Protein AF-D5GY05-F1 (afdb_monomer_lite)

Secondary structure (DSSP, 8-state):
----PPPP-----EEEEEE--SSTT--EEEEEE--EEE-TTT--EEEPP-TTS-TT-SS-HHHHHHHHHHHHS---HHHHHHHHHHHHHHHHHHHHHHHHHHHHTTS-TTSHHHHHHHTTHHHHHS-GGGS--S--EEETTTTEEE-HHHHHHHHHTT-HHHHHHHHHHHHHHHHHHHHHHHHHHHHHHHHHHHHHHH-

Structure (mmCIF, N/CA/C/O backbone):
data_AF-D5GY05-F1
#
_entry.id   AF-D5GY05-F1
#
loop_
_atom_site.group_PDB
_atom_site.id
_atom_site.type_symbol
_atom_site.label_atom_id
_atom_site.label_alt_id
_atom_site.label_comp_id
_atom_site.label_asym_id
_atom_site.label_entity_id
_atom_site.label_seq_id
_atom_site.pdbx_PDB_ins_code
_atom_site.Cartn_x
_atom_site.Cartn_y
_atom_site.Cartn_z
_atom_site.occupancy
_atom_site.B_iso_or_equiv
_atom_site.auth_seq_id
_atom_site.auth_comp_id
_atom_site.auth_asym_id
_atom_site.auth_atom_id
_atom_site.pdbx_PDB_model_num
ATOM 1 N N . MET A 1 1 ? 65.287 19.363 -36.161 1.00 23.47 1 MET A N 1
ATOM 2 C CA . MET A 1 1 ? 65.740 20.527 -35.357 1.00 23.47 1 MET A CA 1
ATOM 3 C C . MET A 1 1 ? 64.593 20.931 -34.435 1.00 23.47 1 MET A C 1
ATOM 5 O O . MET A 1 1 ? 63.513 21.148 -34.946 1.00 23.47 1 MET A O 1
ATOM 9 N N . ALA A 1 2 ? 64.652 20.986 -33.109 1.00 24.64 2 ALA A N 1
ATOM 10 C CA . ALA A 1 2 ? 65.660 20.654 -32.114 1.00 24.64 2 ALA A CA 1
ATOM 11 C C . ALA A 1 2 ? 64.901 20.061 -30.907 1.00 24.64 2 ALA A C 1
ATOM 13 O O . ALA A 1 2 ? 63.878 20.607 -30.487 1.00 24.64 2 ALA A O 1
ATOM 14 N N . ILE A 1 3 ? 65.370 18.934 -30.366 1.00 29.95 3 ILE A N 1
ATOM 15 C CA . ILE A 1 3 ? 64.804 18.339 -29.150 1.00 29.95 3 ILE A CA 1
ATOM 16 C C . ILE A 1 3 ? 65.272 19.214 -27.983 1.00 29.95 3 ILE A C 1
ATOM 18 O O . ILE A 1 3 ? 66.436 19.182 -27.596 1.00 29.95 3 ILE A O 1
ATOM 22 N N . CYS A 1 4 ? 64.388 20.070 -27.468 1.00 27.47 4 CYS A N 1
ATOM 23 C CA . CYS A 1 4 ? 64.728 20.995 -26.390 1.00 27.47 4 CYS A CA 1
ATOM 24 C C . CYS A 1 4 ? 64.775 20.239 -25.051 1.00 27.47 4 CYS A C 1
ATOM 26 O O . CYS A 1 4 ? 63.740 19.940 -24.452 1.00 27.47 4 CYS A O 1
ATOM 28 N N . SER A 1 5 ? 65.987 19.923 -24.593 1.00 35.22 5 SER A N 1
ATOM 29 C CA . SER A 1 5 ? 66.283 19.385 -23.264 1.00 35.22 5 SER A CA 1
ATOM 30 C C . SER A 1 5 ? 65.946 20.421 -22.185 1.00 35.22 5 SER A C 1
ATOM 32 O O . SER A 1 5 ? 66.517 21.512 -22.138 1.00 35.22 5 SER A O 1
ATOM 34 N N . LYS A 1 6 ? 64.975 20.097 -21.331 1.00 37.41 6 LYS A N 1
ATOM 35 C CA . LYS A 1 6 ? 64.384 20.996 -20.331 1.00 37.41 6 LYS A CA 1
ATOM 36 C C . LYS A 1 6 ? 65.140 20.916 -18.996 1.00 37.41 6 LYS A C 1
ATOM 38 O O . LYS A 1 6 ? 65.219 19.832 -18.429 1.00 37.41 6 LYS A O 1
ATOM 43 N N . SER A 1 7 ? 65.610 22.041 -18.443 1.00 37.19 7 SER A N 1
ATOM 44 C CA . SER A 1 7 ? 66.120 22.116 -17.060 1.00 37.19 7 SER A CA 1
ATOM 45 C C . SER A 1 7 ? 65.097 22.783 -16.121 1.00 37.19 7 SER A C 1
ATOM 47 O O . SER A 1 7 ? 64.441 23.769 -16.461 1.00 37.19 7 SER A O 1
ATOM 49 N N . SER A 1 8 ? 64.885 22.189 -14.942 1.00 38.28 8 SER A N 1
ATOM 50 C CA . SER A 1 8 ? 63.809 22.540 -14.000 1.00 38.28 8 SER A CA 1
ATOM 51 C C . SER A 1 8 ? 64.253 23.612 -12.997 1.00 38.28 8 SER A C 1
ATOM 53 O O . SER A 1 8 ? 65.098 23.340 -12.148 1.00 38.28 8 SER A O 1
ATOM 55 N N . LYS A 1 9 ? 63.611 24.789 -12.998 1.00 39.25 9 LYS A N 1
ATOM 56 C CA . LYS A 1 9 ? 63.620 25.719 -11.850 1.00 39.25 9 LYS A CA 1
ATOM 57 C C . LYS A 1 9 ? 62.197 25.855 -11.294 1.00 39.25 9 LYS A C 1
ATOM 59 O O . LYS A 1 9 ? 61.277 26.260 -12.001 1.00 39.25 9 LYS A O 1
ATOM 64 N N . SER A 1 10 ? 62.014 25.438 -10.039 1.00 35.72 10 SER A N 1
ATOM 65 C CA . SER A 1 10 ? 60.709 25.219 -9.397 1.00 35.72 10 SER A CA 1
ATOM 66 C C . SER A 1 10 ? 60.173 26.472 -8.695 1.00 35.72 10 SER A C 1
ATOM 68 O O . SER A 1 10 ? 60.849 27.034 -7.846 1.00 35.72 10 SER A O 1
ATOM 70 N N . ALA A 1 11 ? 58.921 26.843 -8.976 1.00 39.56 11 ALA A N 1
ATOM 71 C CA . ALA A 1 11 ? 58.096 27.690 -8.110 1.00 39.56 11 ALA A CA 1
ATOM 72 C C . ALA A 1 11 ? 56.887 26.858 -7.657 1.00 39.56 11 ALA A C 1
ATOM 74 O O . ALA A 1 11 ? 56.245 26.207 -8.483 1.00 39.56 11 ALA A O 1
ATOM 75 N N . VAL A 1 12 ? 56.623 26.813 -6.349 1.00 36.84 12 VAL A N 1
ATOM 76 C CA . VAL A 1 12 ? 55.763 25.801 -5.714 1.00 36.84 12 VAL A CA 1
ATOM 77 C C . VAL A 1 12 ? 54.328 26.301 -5.582 1.00 36.84 12 VAL A C 1
ATOM 79 O O . VAL A 1 12 ? 54.066 27.277 -4.893 1.00 36.84 12 VAL A O 1
ATOM 82 N N . TYR A 1 13 ? 53.380 25.606 -6.206 1.00 41.56 13 TYR A N 1
ATOM 83 C CA . TYR A 1 13 ? 51.952 25.767 -5.936 1.00 41.56 13 TYR A CA 1
ATOM 84 C C . TYR A 1 13 ? 51.277 24.391 -6.025 1.00 41.56 13 TYR A C 1
ATOM 86 O O . TYR A 1 13 ? 51.513 23.620 -6.961 1.00 41.56 13 TYR A O 1
ATOM 94 N N . LYS A 1 14 ? 50.519 24.052 -4.973 1.00 40.53 14 LYS A N 1
ATOM 95 C CA . LYS A 1 14 ? 49.922 22.731 -4.706 1.00 40.53 14 LYS A CA 1
ATOM 96 C C . LYS A 1 14 ? 48.591 22.604 -5.451 1.00 40.53 14 LYS A C 1
ATOM 98 O O . LYS A 1 14 ? 47.704 23.421 -5.233 1.00 40.53 14 LYS A O 1
ATOM 103 N N . ILE A 1 15 ? 48.424 21.570 -6.277 1.00 43.75 15 ILE A N 1
ATOM 104 C CA . ILE A 1 15 ? 47.091 21.110 -6.700 1.00 43.75 15 ILE A CA 1
ATOM 105 C C . ILE A 1 15 ? 46.800 19.795 -5.986 1.00 43.75 15 ILE A C 1
ATOM 107 O O . ILE A 1 15 ? 47.651 18.904 -5.959 1.00 43.75 15 ILE A O 1
ATOM 111 N N . PHE A 1 16 ? 45.596 19.669 -5.440 1.00 44.66 16 PHE A N 1
ATOM 112 C CA . PHE A 1 16 ? 45.075 18.420 -4.904 1.00 44.66 16 PHE A CA 1
ATOM 113 C C . PHE A 1 16 ? 44.277 17.702 -5.995 1.00 44.66 16 PHE A C 1
ATOM 115 O O . PHE A 1 16 ? 43.195 18.152 -6.361 1.00 44.66 16 PHE A O 1
ATOM 122 N N . CYS A 1 17 ? 44.800 16.594 -6.522 1.00 44.50 17 CYS A N 1
ATOM 123 C CA . CYS A 1 17 ? 44.055 15.716 -7.422 1.00 44.50 17 CYS A CA 1
ATOM 124 C C . CYS A 1 17 ? 43.726 14.412 -6.690 1.00 44.50 17 CYS A C 1
ATOM 126 O O . CYS A 1 17 ? 44.616 13.742 -6.166 1.00 44.50 17 CYS A O 1
ATOM 128 N N . ARG A 1 18 ? 42.435 14.072 -6.637 1.00 44.88 18 ARG A N 1
ATOM 129 C CA . ARG A 1 18 ? 41.922 12.855 -6.003 1.00 44.88 18 ARG A CA 1
ATOM 130 C C . ARG A 1 18 ? 41.818 11.770 -7.080 1.00 44.88 18 ARG A C 1
ATOM 132 O O . ARG A 1 18 ? 41.064 11.941 -8.035 1.00 44.88 18 ARG A O 1
ATOM 139 N N . LEU A 1 19 ? 42.599 10.697 -6.970 1.00 48.12 19 LEU A N 1
ATOM 140 C CA . LEU A 1 19 ? 42.522 9.550 -7.879 1.00 48.12 19 LEU A CA 1
ATOM 141 C C . LEU A 1 19 ? 41.804 8.397 -7.176 1.00 48.12 19 LEU A C 1
ATOM 143 O O . LEU A 1 19 ? 42.156 8.026 -6.059 1.00 48.12 19 LEU A O 1
ATOM 147 N N . GLY A 1 20 ? 40.782 7.851 -7.835 1.00 47.34 20 GLY A N 1
ATOM 148 C CA . GLY A 1 20 ? 40.148 6.600 -7.429 1.00 47.34 20 GLY A CA 1
ATOM 149 C C . GLY A 1 20 ? 40.878 5.433 -8.084 1.00 47.34 20 GLY A C 1
ATOM 150 O O . GLY A 1 20 ? 40.792 5.266 -9.303 1.00 47.34 20 GLY A O 1
ATOM 151 N N . THR A 1 21 ? 41.628 4.662 -7.300 1.00 46.62 21 THR A N 1
ATOM 152 C CA . THR A 1 21 ? 42.198 3.376 -7.726 1.00 46.62 21 THR A CA 1
ATOM 153 C C . THR A 1 21 ? 41.109 2.303 -7.814 1.00 46.62 21 THR A C 1
ATOM 155 O O . THR A 1 21 ? 39.960 2.549 -7.451 1.00 46.62 21 THR A O 1
ATOM 158 N N . ALA A 1 22 ? 41.443 1.153 -8.405 1.00 50.69 22 ALA A N 1
ATOM 159 C CA . ALA A 1 22 ? 40.502 0.079 -8.729 1.00 50.69 22 ALA A CA 1
ATOM 160 C C . ALA A 1 22 ? 39.795 -0.541 -7.513 1.00 50.69 22 ALA A C 1
ATOM 162 O O . ALA A 1 22 ? 38.669 -0.990 -7.681 1.00 50.69 22 ALA A O 1
ATOM 163 N N . ASP A 1 23 ? 40.368 -0.432 -6.313 1.00 46.91 23 ASP A N 1
ATOM 164 C CA . ASP A 1 23 ? 39.779 -0.989 -5.097 1.00 46.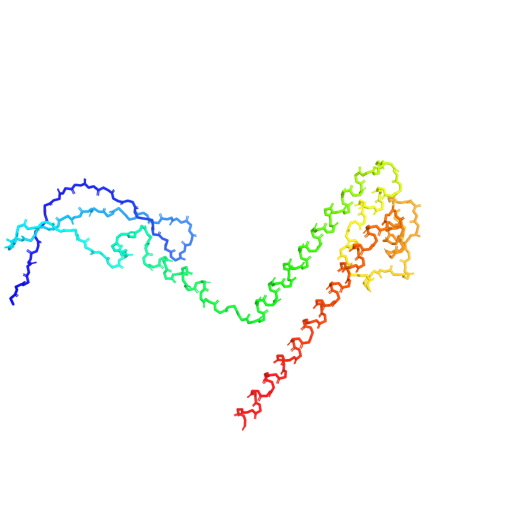91 23 ASP A CA 1
ATOM 165 C C . ASP A 1 23 ? 39.359 0.132 -4.145 1.00 46.91 23 ASP A C 1
ATOM 167 O O . ASP A 1 23 ? 40.163 0.934 -3.653 1.00 46.91 23 ASP A O 1
ATOM 171 N N . ALA A 1 24 ? 38.047 0.234 -3.960 1.00 53.91 24 ALA A N 1
ATOM 172 C CA . ALA A 1 24 ? 37.393 1.215 -3.119 1.00 53.91 24 ALA A CA 1
ATOM 173 C C . ALA A 1 24 ? 37.822 1.043 -1.657 1.00 53.91 24 ALA A C 1
ATOM 175 O O . ALA A 1 24 ? 37.527 0.016 -1.058 1.00 53.91 24 ALA A O 1
ATOM 176 N N . SER A 1 25 ? 38.486 2.057 -1.086 1.00 49.25 25 SER A N 1
ATOM 177 C CA . SER A 1 25 ? 38.348 2.471 0.330 1.00 49.25 25 SER A CA 1
ATOM 178 C C . SER A 1 25 ? 39.196 3.700 0.676 1.00 49.25 25 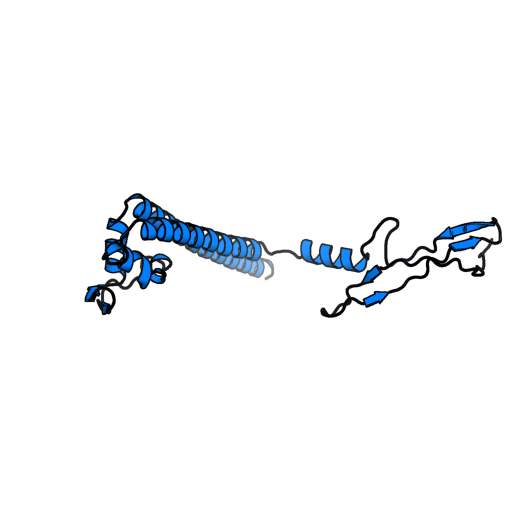SER A C 1
ATOM 180 O O . SER A 1 25 ? 38.833 4.443 1.580 1.00 49.25 25 SER A O 1
ATOM 182 N N . HIS A 1 26 ? 40.283 3.984 -0.053 1.00 45.56 26 HIS A N 1
ATOM 183 C CA . HIS A 1 26 ? 41.156 5.119 0.270 1.00 45.56 26 HIS A CA 1
ATOM 184 C C . HIS A 1 26 ? 41.500 5.950 -0.978 1.00 45.56 26 HIS A C 1
ATOM 186 O O . HIS A 1 26 ? 42.129 5.433 -1.901 1.00 45.56 26 HIS A O 1
ATOM 192 N N . PRO A 1 27 ? 41.108 7.240 -1.051 1.00 48.34 27 PRO A N 1
ATOM 193 C CA . PRO A 1 27 ? 41.478 8.094 -2.173 1.00 48.34 27 PRO A CA 1
ATOM 194 C C . PRO A 1 27 ? 42.987 8.357 -2.158 1.00 48.34 27 PRO A C 1
ATOM 196 O O . PRO A 1 27 ? 43.507 8.993 -1.239 1.00 48.34 27 PRO A O 1
ATOM 199 N N . VAL A 1 28 ? 43.693 7.926 -3.204 1.00 48.16 28 VAL A N 1
ATOM 200 C CA . VAL A 1 28 ? 45.117 8.232 -3.361 1.00 48.16 28 VAL A CA 1
ATOM 201 C C . VAL A 1 28 ? 45.243 9.682 -3.830 1.00 48.16 28 VAL A C 1
ATOM 203 O O . VAL A 1 28 ? 44.869 10.047 -4.948 1.00 48.16 28 VAL A O 1
ATOM 206 N N . ILE A 1 29 ? 45.736 10.542 -2.939 1.00 54.34 29 ILE A N 1
ATOM 207 C CA . ILE A 1 29 ? 45.975 11.960 -3.221 1.00 54.34 29 ILE A CA 1
ATOM 208 C C . ILE A 1 29 ? 47.380 12.097 -3.802 1.00 54.34 29 ILE A C 1
ATOM 210 O O . ILE A 1 29 ? 48.370 12.105 -3.069 1.00 54.34 29 ILE A O 1
ATOM 214 N N . ILE A 1 30 ? 47.481 12.257 -5.122 1.00 51.31 30 ILE A N 1
ATOM 215 C CA . ILE A 1 30 ? 48.768 12.548 -5.760 1.00 51.31 30 ILE A CA 1
ATOM 216 C C . ILE A 1 30 ? 49.019 14.054 -5.680 1.00 51.31 30 ILE A C 1
ATOM 218 O O . ILE A 1 30 ? 48.302 14.867 -6.268 1.00 51.31 30 ILE A O 1
ATOM 222 N N . ARG A 1 31 ? 50.063 14.435 -4.939 1.00 50.06 31 ARG A N 1
ATOM 223 C CA . ARG A 1 31 ? 50.539 15.820 -4.852 1.00 50.06 31 ARG A CA 1
ATOM 224 C C . ARG A 1 31 ? 51.396 16.139 -6.074 1.00 50.06 31 ARG A C 1
ATOM 226 O O . ARG A 1 31 ? 52.603 15.916 -6.069 1.00 50.06 31 ARG A O 1
ATOM 233 N N . LEU A 1 32 ? 50.782 16.690 -7.116 1.00 51.56 32 LEU A N 1
ATOM 234 C CA . LEU A 1 32 ? 51.515 17.151 -8.294 1.00 51.56 32 LEU A CA 1
ATOM 235 C C . LEU A 1 32 ? 52.108 18.542 -8.025 1.00 51.56 32 LEU A C 1
ATOM 237 O O . LEU A 1 32 ? 51.387 19.507 -7.760 1.00 51.56 32 LEU A O 1
ATOM 241 N N . LYS A 1 33 ? 53.440 18.658 -8.101 1.00 51.62 33 LYS A N 1
ATOM 242 C CA . LYS A 1 33 ? 54.123 19.959 -8.127 1.00 51.62 33 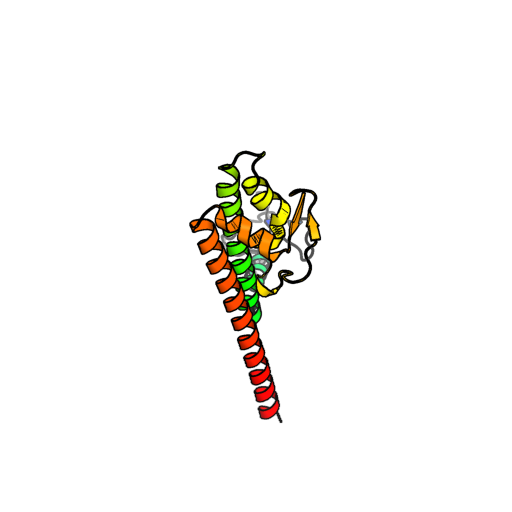LYS A CA 1
ATOM 243 C C . LYS A 1 33 ? 53.906 20.561 -9.516 1.00 51.62 33 LYS A C 1
ATOM 245 O O . LYS A 1 33 ? 54.354 19.981 -10.502 1.00 51.62 33 LYS A O 1
ATOM 250 N N . LYS A 1 34 ? 53.231 21.712 -9.619 1.00 51.69 34 LYS A N 1
ATOM 251 C CA . LYS A 1 34 ? 53.098 22.440 -10.892 1.00 51.69 34 LYS A CA 1
ATOM 252 C C . LYS A 1 34 ? 54.476 22.921 -11.366 1.00 51.69 34 LYS A C 1
ATOM 254 O O . LYS A 1 34 ? 54.917 24.016 -11.029 1.00 51.69 34 LYS A O 1
ATOM 259 N N . GLN A 1 35 ? 55.165 22.104 -12.157 1.00 50.16 35 GLN A N 1
ATOM 260 C CA . GLN A 1 35 ? 56.421 22.488 -12.793 1.00 50.16 35 GLN A CA 1
ATOM 261 C C . GLN A 1 35 ? 56.115 23.315 -14.045 1.00 50.16 35 GLN A C 1
ATOM 263 O O . GLN A 1 35 ? 55.583 22.814 -15.040 1.00 50.16 35 GLN A O 1
ATOM 268 N N . ARG A 1 36 ? 56.427 24.615 -13.980 1.00 53.59 36 ARG A N 1
ATOM 269 C CA . ARG A 1 36 ? 56.572 25.444 -15.179 1.00 53.59 36 ARG A CA 1
ATOM 270 C C . ARG A 1 36 ? 57.916 25.112 -15.784 1.00 53.59 36 ARG A C 1
ATOM 272 O O . ARG A 1 36 ? 58.942 25.317 -15.144 1.00 53.59 36 ARG A O 1
ATOM 279 N N . VAL A 1 37 ? 57.898 24.610 -17.003 1.00 55.44 37 VAL A N 1
ATOM 280 C CA . VAL A 1 37 ? 59.124 24.282 -17.703 1.00 55.44 37 VAL A CA 1
ATOM 281 C C . VAL A 1 37 ? 59.508 25.465 -18.576 1.00 55.44 37 VAL A C 1
ATOM 283 O O . VAL A 1 37 ? 58.687 25.970 -19.349 1.00 55.44 37 VAL A O 1
ATOM 286 N N . LEU A 1 38 ? 60.734 25.951 -18.391 1.00 50.28 38 LEU A N 1
ATOM 287 C CA . LEU A 1 38 ? 61.306 27.007 -19.211 1.00 50.28 38 LEU A CA 1
ATOM 288 C C . LEU A 1 38 ? 61.810 26.382 -20.513 1.00 50.28 38 LEU A C 1
ATOM 290 O O . LEU A 1 38 ? 62.585 25.428 -20.501 1.00 50.28 38 LEU A O 1
ATOM 294 N N . CYS A 1 39 ? 61.353 26.917 -21.637 1.00 47.34 39 CYS A N 1
ATOM 295 C CA . CYS A 1 39 ? 61.958 26.651 -22.933 1.00 47.34 39 CYS A CA 1
ATOM 296 C C . CYS A 1 39 ? 63.252 27.466 -23.032 1.00 47.34 39 CYS A C 1
ATOM 298 O O . CYS A 1 39 ? 63.180 28.688 -23.141 1.00 47.34 39 CYS A O 1
ATOM 300 N N . ASN A 1 40 ? 64.424 26.828 -23.010 1.00 50.47 40 ASN A N 1
ATOM 301 C CA . ASN A 1 40 ? 65.699 27.558 -23.087 1.00 50.47 40 ASN A CA 1
ATOM 302 C C . ASN A 1 40 ? 65.951 28.224 -24.451 1.00 50.47 40 ASN A C 1
ATOM 304 O O . ASN A 1 40 ? 66.758 29.138 -24.525 1.00 50.47 40 ASN A O 1
ATOM 308 N N . ALA A 1 41 ? 65.238 27.824 -25.509 1.00 46.12 41 ALA A N 1
ATOM 309 C CA . ALA A 1 41 ? 65.347 28.453 -26.829 1.00 46.12 41 ALA A CA 1
ATOM 310 C C . ALA A 1 41 ? 64.478 29.713 -26.981 1.00 46.12 41 ALA A C 1
ATOM 312 O O . ALA A 1 41 ? 64.753 30.565 -27.815 1.00 46.12 41 ALA A O 1
ATOM 313 N N . CYS A 1 42 ? 63.399 29.819 -26.205 1.00 54.34 42 CYS A N 1
ATOM 314 C CA . CYS A 1 42 ? 62.360 30.822 -26.423 1.00 54.34 42 CYS A CA 1
ATOM 315 C C . CYS A 1 42 ? 61.987 31.612 -25.163 1.00 54.34 42 CYS A C 1
ATOM 317 O O . CYS A 1 42 ? 61.078 32.437 -25.207 1.00 54.34 42 CYS A O 1
ATOM 319 N N . LEU A 1 43 ? 62.645 31.324 -24.031 1.00 54.12 43 LEU A N 1
ATOM 320 C CA . LEU A 1 43 ? 62.469 31.919 -22.696 1.00 54.12 43 LEU A CA 1
ATOM 321 C C . LEU A 1 43 ? 61.022 31.926 -22.152 1.00 54.12 43 LEU A C 1
ATOM 323 O O . LEU A 1 43 ? 60.756 32.434 -21.061 1.00 54.12 43 LEU A O 1
ATOM 327 N N . LYS A 1 44 ? 60.072 31.301 -22.857 1.00 53.03 44 LYS A N 1
ATOM 328 C CA . LYS A 1 44 ? 58.670 31.172 -22.446 1.00 53.03 44 LYS A CA 1
ATOM 329 C C . LYS A 1 44 ? 58.509 30.034 -21.436 1.00 53.03 44 LYS A C 1
ATOM 331 O O . LYS A 1 44 ? 59.022 28.927 -21.617 1.00 53.03 44 LYS A O 1
ATOM 336 N N . ARG A 1 45 ? 57.760 30.304 -20.361 1.00 53.53 45 ARG A N 1
ATOM 337 C CA . ARG A 1 45 ? 57.386 29.326 -19.325 1.00 53.53 45 ARG A CA 1
ATOM 338 C C . ARG A 1 45 ? 56.033 28.710 -19.659 1.00 53.53 45 ARG A C 1
ATOM 340 O O . ARG A 1 45 ? 55.051 29.434 -19.780 1.00 53.53 45 ARG A O 1
ATOM 347 N N . SER A 1 46 ? 55.965 27.384 -19.755 1.00 53.34 46 SER A N 1
ATOM 348 C CA . SER A 1 46 ? 54.708 26.655 -19.981 1.00 53.34 46 SER A CA 1
ATOM 349 C C . SER A 1 46 ? 54.469 25.594 -18.909 1.00 53.34 46 SER A C 1
ATOM 351 O O . SER A 1 46 ? 55.397 25.102 -18.269 1.00 53.34 46 SER A O 1
ATOM 353 N N . MET A 1 47 ? 53.199 25.280 -18.664 1.00 59.19 47 MET A N 1
ATOM 354 C CA . MET A 1 47 ? 52.794 24.236 -17.723 1.00 59.19 47 MET A CA 1
ATOM 355 C C . MET A 1 47 ? 53.080 22.853 -18.316 1.00 59.19 47 MET A C 1
ATOM 357 O O . MET A 1 47 ? 52.680 22.593 -19.449 1.00 59.19 47 MET A O 1
ATOM 361 N N . ALA A 1 48 ? 53.709 21.953 -17.555 1.00 53.12 48 ALA A N 1
ATOM 362 C CA . ALA A 1 48 ? 53.801 20.549 -17.950 1.00 53.12 48 ALA A CA 1
ATOM 363 C C . ALA A 1 48 ? 52.388 19.935 -18.045 1.00 53.12 48 ALA A C 1
ATOM 365 O O . ALA A 1 48 ? 51.628 19.969 -17.075 1.00 53.12 48 ALA A O 1
ATOM 366 N N . GLN A 1 49 ? 52.016 19.426 -19.223 1.00 56.09 49 GLN A N 1
ATOM 367 C CA . GLN A 1 49 ? 50.751 18.720 -19.444 1.00 56.09 49 GLN A CA 1
ATOM 368 C C . GLN A 1 49 ? 50.911 17.236 -19.081 1.00 56.09 49 GLN A C 1
ATOM 370 O O . GLN A 1 49 ? 51.978 16.667 -19.297 1.00 56.09 49 GLN A O 1
ATOM 375 N N . SER A 1 50 ? 49.861 16.613 -18.535 1.00 61.06 50 SER A N 1
ATOM 376 C CA . SER A 1 50 ? 49.837 15.178 -18.213 1.00 61.06 50 SER A CA 1
ATOM 377 C C . SER A 1 50 ? 48.678 14.490 -18.931 1.00 61.06 50 SER A C 1
ATOM 379 O O . SER A 1 50 ? 47.620 15.092 -19.099 1.00 61.06 50 SER A O 1
ATOM 381 N N . ASN A 1 51 ? 48.848 13.222 -19.293 1.00 62.53 51 ASN A N 1
ATOM 382 C CA . ASN A 1 51 ? 47.803 12.367 -19.873 1.00 62.53 51 ASN A CA 1
ATOM 383 C C . ASN A 1 51 ? 46.700 11.968 -18.864 1.00 62.53 51 ASN A C 1
ATOM 385 O O . ASN A 1 51 ? 45.653 11.450 -19.255 1.00 62.53 51 ASN A O 1
ATOM 389 N N . LEU A 1 52 ? 46.910 12.231 -17.570 1.00 64.06 52 LEU A N 1
ATOM 390 C CA . LEU A 1 52 ? 45.984 11.875 -16.491 1.00 64.06 52 LEU A CA 1
ATOM 391 C C . LEU A 1 52 ? 44.751 12.790 -16.423 1.00 64.06 52 LEU A C 1
ATOM 393 O O . LEU A 1 52 ? 43.688 12.349 -15.978 1.00 64.06 52 LEU A O 1
ATOM 397 N N . ILE A 1 53 ? 44.887 14.061 -16.817 1.00 61.62 53 ILE A N 1
ATOM 398 C CA . ILE A 1 53 ? 43.854 15.094 -16.660 1.00 61.62 53 ILE A CA 1
ATOM 399 C C . ILE A 1 53 ? 43.915 16.067 -17.843 1.00 61.62 53 ILE A C 1
ATOM 401 O O . ILE A 1 53 ? 44.947 16.692 -18.086 1.00 61.62 53 ILE A O 1
ATOM 405 N N . ASN A 1 54 ? 42.794 16.236 -18.548 1.00 62.09 54 ASN A N 1
ATOM 406 C CA . ASN A 1 54 ? 42.686 17.203 -19.644 1.00 62.09 54 ASN A CA 1
ATOM 407 C C . ASN A 1 54 ? 42.785 18.660 -19.155 1.00 62.09 54 ASN A C 1
ATOM 409 O O . ASN A 1 54 ? 42.421 18.989 -18.023 1.00 62.09 54 ASN A O 1
ATOM 413 N N . LYS A 1 55 ? 43.243 19.559 -20.037 1.00 56.56 55 LYS A N 1
ATOM 414 C CA . LYS A 1 55 ? 43.351 20.998 -19.751 1.00 56.56 55 LYS A CA 1
ATOM 415 C C . LYS A 1 55 ? 41.990 21.546 -19.288 1.00 56.56 55 LYS A C 1
ATOM 417 O O . LYS A 1 55 ? 40.989 21.361 -19.968 1.00 56.56 55 LYS A O 1
ATOM 422 N N . GLY A 1 56 ? 41.965 22.203 -18.126 1.00 60.75 56 GLY A N 1
ATOM 423 C CA . GLY A 1 56 ? 40.749 22.798 -17.553 1.00 60.75 56 GLY A CA 1
ATOM 424 C C . GLY A 1 56 ? 39.817 21.827 -16.816 1.00 60.75 56 GLY A C 1
ATOM 425 O O . GLY A 1 56 ? 38.743 22.235 -16.395 1.00 60.75 56 GLY A O 1
ATOM 426 N N . CYS A 1 57 ? 40.200 20.561 -16.632 1.00 55.56 57 CYS A N 1
ATOM 427 C CA . CYS A 1 57 ? 39.389 19.576 -15.914 1.00 55.56 57 CYS A CA 1
ATOM 428 C C . CYS A 1 57 ? 39.941 19.294 -14.508 1.00 55.56 57 CYS A C 1
ATOM 430 O O . CYS A 1 57 ? 41.150 19.201 -14.324 1.00 55.56 57 CYS A O 1
ATOM 432 N N . TYR A 1 58 ? 39.053 19.093 -13.529 1.00 64.25 58 TYR A N 1
ATOM 433 C CA . TYR A 1 58 ? 39.417 18.761 -12.139 1.00 64.25 58 TYR A CA 1
ATOM 434 C C . TYR A 1 58 ? 39.362 17.254 -11.831 1.00 64.25 58 TYR A C 1
ATOM 436 O O . TYR A 1 58 ? 39.861 16.809 -10.800 1.00 64.25 58 TYR A O 1
ATOM 444 N N . ILE A 1 59 ? 38.773 16.463 -12.734 1.00 69.44 59 ILE A N 1
ATOM 445 C CA . ILE A 1 59 ? 38.554 15.017 -12.587 1.00 69.44 59 ILE A CA 1
ATOM 446 C C . ILE A 1 59 ? 39.436 14.258 -13.583 1.00 69.44 59 ILE A C 1
ATOM 448 O O . ILE A 1 59 ? 39.560 14.667 -14.742 1.00 69.44 59 ILE A O 1
ATOM 452 N N . SER A 1 60 ? 40.018 13.141 -13.132 1.00 75.56 60 SER A N 1
ATOM 453 C CA . SER A 1 60 ? 40.907 12.306 -13.945 1.00 75.56 60 SER A CA 1
ATOM 454 C C . SER A 1 60 ? 40.205 11.679 -15.151 1.00 75.56 60 SER A C 1
ATOM 456 O O . SER A 1 60 ? 39.041 11.277 -15.081 1.00 75.56 60 SER A O 1
ATOM 458 N N . ASN A 1 61 ? 40.938 11.540 -16.255 1.00 74.31 61 ASN A N 1
ATOM 459 C CA . ASN A 1 61 ? 40.441 10.922 -17.484 1.00 74.31 61 ASN A CA 1
ATOM 460 C C . ASN A 1 61 ? 40.055 9.444 -17.274 1.00 74.31 61 ASN A C 1
ATOM 462 O O . ASN A 1 61 ? 39.148 8.938 -17.929 1.00 74.31 61 ASN A O 1
ATOM 466 N N . THR A 1 62 ? 40.698 8.747 -16.335 1.00 74.12 62 THR A N 1
ATOM 467 C CA . THR A 1 62 ? 40.354 7.365 -15.961 1.00 74.12 62 THR A CA 1
ATOM 468 C C . THR A 1 62 ? 39.037 7.297 -15.189 1.00 74.12 62 THR A C 1
ATOM 470 O O . THR A 1 62 ? 38.20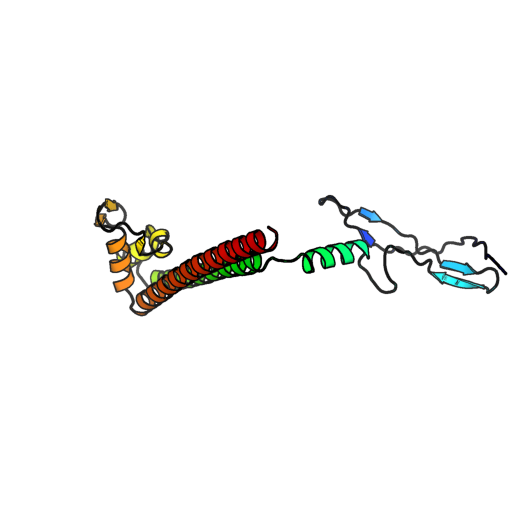2 6.453 -15.494 1.00 74.12 62 THR A O 1
ATOM 473 N N . SER A 1 63 ? 38.800 8.222 -14.251 1.00 74.88 63 SER A N 1
ATOM 474 C CA . SER A 1 63 ? 37.508 8.335 -13.561 1.00 74.88 63 SER A CA 1
ATOM 475 C C . SER A 1 63 ? 36.381 8.657 -14.543 1.00 74.88 63 SER A C 1
ATOM 477 O O . SER A 1 63 ? 35.329 8.033 -14.481 1.00 74.88 63 SER A O 1
ATOM 479 N N . LYS A 1 64 ? 36.621 9.566 -15.499 1.00 77.81 64 LYS A N 1
ATOM 480 C CA . LYS A 1 64 ? 35.654 9.888 -16.560 1.00 77.81 64 LYS A CA 1
ATOM 481 C C . LYS A 1 64 ? 35.312 8.673 -17.423 1.00 77.81 64 LYS A C 1
ATOM 483 O O . LYS A 1 64 ? 34.140 8.449 -17.681 1.00 77.81 64 LYS A O 1
ATOM 488 N N . ARG A 1 65 ? 36.309 7.875 -17.825 1.00 74.44 65 ARG A N 1
ATOM 489 C CA . ARG A 1 65 ? 36.091 6.647 -18.609 1.00 74.44 65 ARG A CA 1
ATOM 490 C C . ARG A 1 65 ? 35.319 5.578 -17.839 1.00 74.44 65 ARG A C 1
ATOM 492 O O . ARG A 1 65 ? 34.467 4.946 -18.435 1.00 74.44 65 ARG A O 1
ATOM 499 N N . LYS A 1 66 ? 35.564 5.406 -16.535 1.00 74.56 66 LYS A N 1
ATOM 500 C CA . LYS A 1 66 ? 34.792 4.472 -15.693 1.00 74.56 66 LYS A CA 1
ATOM 501 C C . LYS A 1 66 ? 33.334 4.899 -15.538 1.00 74.56 66 LYS A C 1
ATOM 503 O O . LYS A 1 66 ? 32.446 4.074 -15.678 1.00 74.56 66 LYS A O 1
ATOM 508 N N . ILE A 1 67 ? 33.101 6.185 -15.272 1.00 74.44 67 ILE A N 1
ATOM 509 C CA . ILE A 1 67 ? 31.743 6.738 -15.182 1.00 74.44 67 ILE A CA 1
ATOM 510 C C . ILE A 1 67 ? 31.036 6.586 -16.527 1.00 74.44 67 ILE A C 1
ATOM 512 O O . ILE A 1 67 ? 29.899 6.143 -16.560 1.00 74.44 67 ILE A O 1
ATOM 516 N N . LEU A 1 68 ? 31.722 6.899 -17.628 1.00 73.50 68 LEU A N 1
ATOM 517 C CA . LEU A 1 68 ? 31.181 6.709 -18.967 1.00 73.50 68 LEU A CA 1
ATOM 518 C C . LEU A 1 68 ? 30.862 5.234 -19.227 1.00 73.50 68 LEU A C 1
ATOM 520 O O . LEU A 1 68 ? 29.741 4.957 -19.607 1.00 73.50 68 LEU A O 1
ATOM 524 N N . SER A 1 69 ? 31.782 4.311 -18.924 1.00 70.25 69 SER A N 1
ATOM 525 C CA . SER A 1 69 ? 31.574 2.861 -19.050 1.00 70.25 69 SER A CA 1
ATOM 526 C C . SER A 1 69 ? 30.350 2.389 -18.272 1.00 70.25 69 SER A C 1
ATOM 528 O O . SER A 1 69 ? 29.519 1.706 -18.840 1.00 70.25 69 SER A O 1
ATOM 530 N N . ALA A 1 70 ? 30.177 2.817 -17.019 1.00 66.75 70 ALA A N 1
ATOM 531 C CA . ALA A 1 70 ? 29.015 2.458 -16.202 1.00 66.75 70 ALA A CA 1
ATOM 532 C C . ALA A 1 70 ? 27.697 3.092 -16.693 1.00 66.75 70 ALA A C 1
ATOM 534 O O . ALA A 1 70 ? 26.617 2.573 -16.422 1.00 66.75 70 ALA A O 1
ATOM 535 N N . LEU A 1 71 ? 27.772 4.232 -17.388 1.00 65.69 71 LEU A N 1
ATOM 536 C CA . LEU A 1 71 ? 26.623 4.867 -18.042 1.00 65.69 71 LEU A CA 1
ATOM 537 C C . LEU A 1 71 ? 26.305 4.225 -19.404 1.00 65.69 71 LEU A C 1
ATOM 539 O O . LEU A 1 71 ? 25.156 4.284 -19.829 1.00 65.69 71 LEU A O 1
ATOM 543 N N . THR A 1 72 ? 27.304 3.645 -20.078 1.00 63.53 72 THR A N 1
ATOM 544 C CA . THR A 1 72 ? 27.194 2.981 -21.389 1.00 63.53 72 THR A CA 1
ATOM 545 C C . THR A 1 72 ? 27.102 1.460 -21.304 1.00 63.53 72 THR A C 1
ATOM 547 O O . THR A 1 72 ? 26.937 0.820 -22.334 1.00 63.53 72 THR A O 1
ATOM 550 N N . GLU A 1 73 ? 27.252 0.865 -20.119 1.00 60.34 73 GLU A N 1
ATOM 551 C CA . GLU A 1 73 ? 27.017 -0.559 -19.899 1.00 60.34 73 GLU A CA 1
ATOM 552 C C . GLU A 1 73 ? 25.548 -0.842 -20.218 1.00 60.34 73 GLU A C 1
ATOM 554 O O . GLU A 1 73 ? 24.644 -0.377 -19.517 1.00 60.34 73 GLU A O 1
ATOM 559 N N . ASP A 1 74 ? 25.349 -1.558 -21.329 1.00 52.25 74 ASP A N 1
ATOM 560 C CA . ASP A 1 74 ? 24.074 -2.021 -21.859 1.00 52.25 74 ASP A CA 1
ATOM 561 C C . ASP A 1 74 ? 23.215 -2.591 -20.735 1.00 52.25 74 ASP A C 1
ATOM 563 O O . ASP A 1 74 ? 23.360 -3.740 -20.304 1.00 52.25 74 ASP A O 1
ATOM 567 N N . ARG A 1 75 ? 22.257 -1.794 -20.264 1.00 56.38 75 ARG A N 1
ATOM 568 C CA . ARG A 1 75 ? 21.132 -2.372 -19.550 1.00 56.38 75 ARG A CA 1
ATOM 569 C C . ARG A 1 75 ? 20.336 -3.114 -20.608 1.00 56.38 75 ARG A C 1
ATOM 571 O O . ARG A 1 75 ? 19.623 -2.490 -21.388 1.00 56.38 75 ARG A O 1
ATOM 578 N N . SER A 1 76 ? 20.483 -4.437 -20.662 1.00 60.69 76 SER A N 1
ATOM 579 C CA . SER A 1 76 ? 19.653 -5.266 -21.534 1.00 60.69 76 SER A CA 1
ATOM 580 C C . SER A 1 76 ? 18.185 -4.868 -21.347 1.00 60.69 76 SER A C 1
ATOM 582 O O . SER A 1 76 ? 17.758 -4.544 -20.235 1.00 60.69 76 SER A O 1
ATOM 584 N N . MET A 1 77 ? 17.398 -4.859 -22.424 1.00 56.47 77 MET A N 1
ATOM 585 C CA . MET A 1 77 ? 15.988 -4.434 -22.389 1.00 56.47 77 MET A CA 1
ATOM 586 C C . MET A 1 77 ? 15.179 -5.148 -21.291 1.00 56.47 77 MET A C 1
ATOM 588 O O . MET A 1 77 ? 14.262 -4.577 -20.705 1.00 56.47 77 MET A O 1
ATOM 592 N N . THR A 1 78 ? 15.565 -6.379 -20.950 1.00 53.53 78 THR A N 1
ATOM 593 C CA . THR A 1 78 ? 15.040 -7.164 -19.826 1.00 53.53 78 THR A CA 1
ATOM 594 C C . THR A 1 78 ? 15.444 -6.625 -18.455 1.00 53.53 78 THR A C 1
ATOM 596 O O . THR A 1 78 ? 14.619 -6.622 -17.544 1.00 53.53 78 THR A O 1
ATOM 599 N N . CYS A 1 79 ? 16.674 -6.139 -18.287 1.00 52.84 79 CYS A N 1
ATOM 600 C CA . CYS A 1 79 ? 17.139 -5.512 -17.053 1.00 52.84 79 CYS A CA 1
ATOM 601 C C . CYS A 1 79 ? 16.461 -4.151 -16.834 1.00 52.84 79 CYS A C 1
ATOM 603 O O . CYS A 1 79 ? 15.995 -3.890 -15.729 1.00 52.84 79 CYS A O 1
ATOM 605 N N . ILE A 1 80 ? 16.292 -3.335 -17.886 1.00 56.91 80 ILE A N 1
ATOM 606 C CA . ILE A 1 80 ? 15.501 -2.088 -17.828 1.00 56.91 80 ILE A CA 1
ATOM 607 C C . ILE A 1 80 ? 14.049 -2.403 -17.438 1.00 56.91 80 ILE A C 1
ATOM 609 O O . ILE A 1 80 ? 13.572 -1.923 -16.414 1.00 56.91 80 ILE A O 1
ATOM 613 N N . ALA A 1 81 ? 13.383 -3.312 -18.159 1.00 56.56 81 ALA A N 1
ATOM 614 C CA . ALA A 1 81 ? 11.994 -3.686 -17.878 1.00 56.56 81 ALA A CA 1
ATOM 615 C C . ALA A 1 81 ? 11.792 -4.310 -16.479 1.00 56.56 81 ALA A C 1
ATOM 617 O O . ALA A 1 81 ? 10.743 -4.134 -15.851 1.00 56.56 81 ALA A O 1
ATOM 618 N N . SER A 1 82 ? 12.782 -5.051 -15.971 1.00 61.59 82 SER A N 1
ATOM 619 C CA . SER A 1 82 ? 12.743 -5.644 -14.629 1.00 61.59 82 SER A CA 1
ATOM 620 C C . SER A 1 82 ? 12.955 -4.600 -13.529 1.00 61.59 82 SER A C 1
ATOM 622 O O . SER A 1 82 ? 12.264 -4.636 -12.507 1.00 61.59 82 SER A O 1
ATOM 624 N N . ILE A 1 83 ? 13.888 -3.668 -13.735 1.00 63.06 83 ILE A N 1
ATOM 625 C CA . ILE A 1 83 ? 14.165 -2.555 -12.819 1.00 63.06 83 ILE A CA 1
ATOM 626 C C . ILE A 1 83 ? 12.945 -1.632 -12.744 1.00 63.06 83 ILE A C 1
ATOM 628 O O . ILE A 1 83 ? 12.468 -1.338 -11.647 1.00 63.06 83 ILE A O 1
ATOM 632 N N . ASP A 1 84 ? 12.358 -1.287 -13.888 1.00 74.56 84 ASP A N 1
ATOM 633 C CA . ASP A 1 84 ? 11.179 -0.425 -13.961 1.00 74.56 84 ASP A CA 1
ATOM 634 C C . ASP A 1 84 ? 9.972 -1.051 -13.262 1.00 74.56 84 ASP A C 1
ATOM 636 O O . ASP A 1 84 ? 9.271 -0.385 -12.504 1.00 74.56 84 ASP A O 1
ATOM 640 N N . ARG A 1 85 ? 9.748 -2.359 -13.421 1.00 79.50 85 ARG A N 1
ATOM 641 C CA . ARG A 1 85 ? 8.678 -3.066 -12.702 1.00 79.50 85 ARG A CA 1
ATOM 642 C C . ARG A 1 85 ? 8.859 -3.029 -11.198 1.00 79.50 85 ARG A C 1
ATOM 644 O O . ARG A 1 85 ? 7.893 -2.774 -10.481 1.00 79.50 85 ARG A O 1
ATOM 651 N N . PHE A 1 86 ? 10.047 -3.388 -10.716 1.00 81.50 86 PHE A N 1
ATOM 652 C CA . PHE A 1 86 ? 10.302 -3.431 -9.283 1.00 81.50 86 PHE A CA 1
ATOM 653 C C . PHE A 1 86 ? 10.049 -2.054 -8.672 1.00 81.50 86 PHE A C 1
ATOM 655 O O . PHE A 1 86 ? 9.324 -1.947 -7.685 1.00 81.50 86 PHE A O 1
ATOM 662 N N . HIS A 1 87 ? 10.538 -1.002 -9.327 1.00 83.50 87 HIS A N 1
ATOM 663 C CA . HIS A 1 87 ? 10.287 0.367 -8.905 1.00 83.50 87 HIS A CA 1
ATOM 664 C C . HIS A 1 87 ? 8.811 0.768 -9.013 1.00 83.50 87 HIS A C 1
ATOM 666 O O . HIS A 1 87 ? 8.299 1.375 -8.076 1.00 83.50 87 HIS A O 1
ATOM 672 N N . MET A 1 88 ? 8.081 0.365 -10.057 1.00 85.25 88 MET A N 1
ATOM 673 C CA . MET A 1 88 ? 6.634 0.607 -10.161 1.00 85.25 88 MET A CA 1
ATOM 674 C C . MET A 1 88 ? 5.850 -0.050 -9.016 1.00 85.25 88 MET A C 1
ATOM 676 O O . MET A 1 88 ? 5.057 0.616 -8.352 1.00 85.25 88 MET A O 1
ATOM 680 N N . VAL A 1 89 ? 6.104 -1.330 -8.718 1.00 88.00 89 VAL A N 1
ATOM 681 C CA . VAL A 1 89 ? 5.455 -2.030 -7.591 1.00 88.00 89 VAL A CA 1
ATOM 682 C C . VAL A 1 89 ? 5.839 -1.383 -6.259 1.00 88.00 89 VAL A C 1
ATOM 684 O O . VAL A 1 89 ? 4.986 -1.197 -5.390 1.00 88.00 89 VAL A O 1
ATOM 687 N N . GLN A 1 90 ? 7.102 -0.985 -6.087 1.00 89.31 90 GLN A N 1
ATOM 688 C CA . GLN A 1 90 ? 7.548 -0.260 -4.895 1.00 89.31 90 GLN A CA 1
ATOM 689 C C . GLN A 1 90 ? 6.833 1.084 -4.730 1.00 89.31 90 GLN A C 1
ATOM 691 O O . GLN A 1 90 ? 6.413 1.420 -3.624 1.00 89.31 90 GLN A O 1
ATOM 696 N N . MET A 1 91 ? 6.683 1.854 -5.808 1.00 89.25 91 MET A N 1
ATOM 697 C CA . MET A 1 91 ? 5.984 3.137 -5.777 1.00 89.25 91 MET A CA 1
ATOM 698 C C . MET A 1 91 ? 4.511 2.957 -5.409 1.00 89.25 91 MET A C 1
ATOM 700 O O . MET A 1 91 ? 4.030 3.650 -4.515 1.00 89.25 91 MET A O 1
ATOM 704 N N . LEU A 1 92 ? 3.822 1.988 -6.017 1.00 90.31 92 LEU A N 1
ATOM 705 C CA . LEU A 1 92 ? 2.420 1.678 -5.719 1.00 90.31 92 LEU A CA 1
ATOM 706 C C . LEU A 1 92 ? 2.222 1.245 -4.269 1.00 90.31 92 LEU A C 1
ATOM 708 O O . LEU A 1 92 ? 1.422 1.833 -3.547 1.00 90.31 92 LEU A O 1
ATOM 712 N N . THR A 1 93 ? 3.002 0.266 -3.815 1.00 91.44 93 THR A N 1
ATOM 713 C CA . THR A 1 93 ? 2.905 -0.251 -2.443 1.00 91.44 93 THR A CA 1
ATOM 714 C C . THR A 1 93 ? 3.253 0.814 -1.404 1.00 91.44 93 THR A C 1
ATOM 716 O O . THR A 1 93 ? 2.618 0.886 -0.351 1.00 91.44 93 THR A O 1
ATOM 719 N N . ARG A 1 94 ? 4.230 1.686 -1.684 1.00 92.00 94 ARG A N 1
ATOM 720 C CA . ARG A 1 94 ? 4.559 2.828 -0.822 1.00 92.00 94 ARG A CA 1
ATOM 721 C C . ARG A 1 94 ? 3.432 3.855 -0.801 1.00 92.00 94 ARG A C 1
ATOM 723 O O . ARG A 1 94 ? 3.076 4.309 0.283 1.00 92.00 94 ARG A O 1
ATOM 730 N N . SER A 1 95 ? 2.878 4.196 -1.963 1.00 92.81 95 SER A N 1
ATOM 731 C CA . SER A 1 95 ? 1.762 5.137 -2.089 1.00 92.81 95 SER A CA 1
ATOM 732 C C . SER A 1 95 ? 0.543 4.654 -1.300 1.00 92.81 95 SER A C 1
ATOM 734 O O . SER A 1 95 ? 0.048 5.361 -0.423 1.00 92.81 95 SER A O 1
ATOM 736 N N . PHE A 1 96 ? 0.145 3.395 -1.503 1.00 93.69 96 PHE A N 1
ATOM 737 C CA . PHE A 1 96 ? -0.961 2.784 -0.772 1.00 93.69 96 PHE A CA 1
ATOM 738 C C . PHE A 1 96 ? -0.696 2.736 0.737 1.00 93.69 96 PHE A C 1
ATOM 740 O O . PHE A 1 96 ? -1.567 3.072 1.531 1.00 93.69 96 PHE A O 1
ATOM 747 N N . ASN A 1 97 ? 0.520 2.377 1.163 1.00 93.25 97 ASN A N 1
ATOM 748 C CA . ASN A 1 97 ? 0.872 2.373 2.586 1.00 93.25 97 ASN A CA 1
ATOM 749 C C . ASN A 1 97 ? 0.755 3.763 3.226 1.00 93.25 97 ASN A C 1
ATOM 751 O O . ASN A 1 97 ? 0.307 3.862 4.369 1.00 93.25 97 ASN A O 1
ATOM 755 N N . ILE A 1 98 ? 1.159 4.824 2.519 1.00 94.06 98 ILE A N 1
ATOM 756 C CA . ILE A 1 98 ? 0.988 6.204 2.988 1.00 94.06 98 ILE A CA 1
ATOM 757 C C . ILE A 1 98 ? -0.503 6.502 3.157 1.00 94.06 98 ILE A C 1
ATOM 759 O O . ILE A 1 98 ? -0.904 6.947 4.233 1.00 94.06 98 ILE A O 1
ATOM 763 N N . PHE A 1 99 ? -1.313 6.183 2.148 1.00 94.00 99 PHE A N 1
ATOM 764 C CA . PHE A 1 99 ? -2.752 6.426 2.170 1.00 94.00 99 PHE A CA 1
ATOM 765 C C . PHE A 1 99 ? -3.471 5.644 3.280 1.00 94.00 99 PHE A C 1
ATOM 767 O O . PHE A 1 99 ? -4.166 6.233 4.105 1.00 94.00 99 PHE A O 1
ATOM 774 N N . ARG A 1 100 ? -3.199 4.339 3.419 1.00 94.56 100 ARG A N 1
ATOM 775 C CA . ARG A 1 100 ? -3.723 3.508 4.517 1.00 94.56 100 ARG A CA 1
ATOM 776 C C . ARG A 1 100 ? -3.389 4.105 5.882 1.00 94.56 100 ARG A C 1
ATOM 778 O O . ARG A 1 100 ? -4.238 4.139 6.763 1.00 94.56 100 ARG A O 1
ATOM 785 N N . VAL A 1 101 ? -2.154 4.571 6.086 1.00 94.38 101 VAL A N 1
ATOM 786 C CA . VAL A 1 101 ? -1.741 5.187 7.360 1.00 94.38 101 VAL A CA 1
ATOM 787 C C . VAL A 1 101 ? -2.440 6.529 7.591 1.00 94.38 101 VAL A C 1
ATOM 789 O O . VAL A 1 101 ? -2.731 6.851 8.743 1.00 94.38 101 VAL A O 1
ATOM 792 N N . GLN A 1 102 ? -2.716 7.302 6.538 1.00 94.75 102 GLN A N 1
ATOM 793 C CA . GLN A 1 102 ? -3.504 8.533 6.638 1.00 94.75 102 GLN A CA 1
ATOM 794 C C . GLN A 1 102 ? -4.930 8.234 7.108 1.00 94.75 102 GLN A C 1
ATOM 796 O O . GLN A 1 102 ? -5.353 8.836 8.091 1.00 94.75 102 GLN A O 1
ATOM 801 N N . ILE A 1 103 ? -5.611 7.263 6.491 1.00 93.94 103 ILE A N 1
ATOM 802 C CA . ILE A 1 103 ? -6.959 6.821 6.887 1.00 93.94 103 ILE A CA 1
ATOM 803 C C . ILE A 1 103 ? -6.949 6.232 8.305 1.00 93.94 103 ILE A C 1
ATOM 805 O O . ILE A 1 103 ? -7.699 6.666 9.172 1.00 93.94 103 ILE A O 1
ATOM 809 N N . MET A 1 104 ? -6.010 5.330 8.605 1.00 94.62 104 MET A N 1
ATOM 810 C CA . MET A 1 104 ? -5.853 4.716 9.930 1.00 94.62 104 MET A CA 1
ATOM 811 C C . MET A 1 104 ? -5.738 5.760 11.051 1.00 94.62 104 MET A C 1
ATOM 813 O O . MET A 1 104 ? -6.257 5.549 12.142 1.00 94.62 104 MET A O 1
ATOM 817 N N . LYS A 1 105 ? -5.047 6.882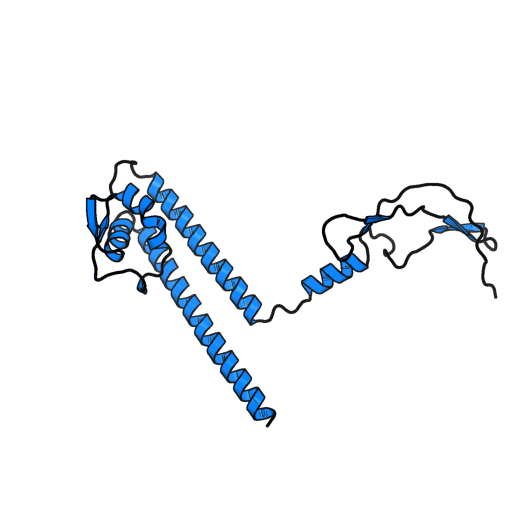 10.815 1.00 94.56 105 LYS A N 1
ATOM 818 C CA . LYS A 1 105 ? -4.863 7.940 11.823 1.00 94.56 105 LYS A CA 1
ATOM 819 C C . LYS A 1 105 ? -6.128 8.749 12.120 1.00 94.56 105 LYS A C 1
ATOM 821 O O . LYS A 1 105 ? -6.128 9.455 13.124 1.00 94.56 105 LYS A O 1
ATOM 826 N N . GLN A 1 106 ? -7.162 8.660 11.286 1.00 93.50 106 GLN A N 1
ATOM 827 C CA . GLN A 1 106 ? -8.443 9.333 11.515 1.00 93.50 106 GLN A CA 1
ATOM 828 C C . GLN A 1 106 ? -9.278 8.613 12.584 1.00 93.50 106 GLN A C 1
ATOM 830 O O . GLN A 1 106 ? -10.072 9.242 13.276 1.00 93.50 106 GLN A O 1
ATOM 835 N N . PHE A 1 107 ? -9.064 7.307 12.762 1.00 93.19 107 PHE A N 1
ATOM 836 C CA . PHE A 1 107 ? -9.804 6.490 13.718 1.00 93.19 107 PHE A CA 1
ATOM 837 C C . PHE A 1 107 ? -9.194 6.499 15.126 1.00 93.19 107 PHE A C 1
ATOM 839 O O . PHE A 1 107 ? -7.984 6.640 15.331 1.00 93.19 107 PHE A O 1
ATOM 846 N N . ASN A 1 108 ? -10.043 6.250 16.125 1.00 92.81 108 ASN A N 1
ATOM 847 C CA . ASN A 1 108 ? -9.617 6.066 17.511 1.00 92.81 108 ASN A CA 1
ATOM 848 C C . ASN A 1 108 ? -8.768 4.796 17.672 1.00 92.81 108 ASN A C 1
ATOM 850 O O . ASN A 1 108 ? -9.101 3.745 17.131 1.00 92.81 108 ASN A O 1
ATOM 854 N N . LYS A 1 109 ? -7.722 4.832 18.509 1.00 90.50 109 LYS A N 1
ATOM 855 C CA . LYS A 1 109 ? -6.798 3.690 18.709 1.00 90.50 109 LYS A CA 1
ATOM 856 C C . LYS A 1 109 ? -7.468 2.412 19.239 1.00 90.50 109 LYS A C 1
ATOM 858 O O . LYS A 1 109 ? -6.936 1.321 19.048 1.00 90.50 109 LYS A O 1
ATOM 863 N N . SER A 1 110 ? -8.602 2.550 19.925 1.00 89.19 110 SER A N 1
ATOM 864 C CA . SER A 1 110 ? -9.366 1.430 20.490 1.00 89.19 110 SER A CA 1
ATOM 865 C C . SER A 1 110 ? -10.357 0.806 19.502 1.00 89.19 110 SER A C 1
ATOM 867 O O . SER A 1 110 ? -10.821 -0.308 19.758 1.00 89.19 110 SER A O 1
ATOM 869 N N . SER A 1 111 ? -10.661 1.505 18.401 1.00 91.19 111 SER A N 1
ATOM 870 C CA . SER A 1 111 ? -11.639 1.094 17.384 1.00 91.19 111 SER A CA 1
ATOM 871 C C . SER A 1 111 ? -11.221 -0.195 16.661 1.00 91.19 111 SER A C 1
ATOM 873 O O . SER A 1 111 ? -10.036 -0.558 16.653 1.00 91.19 111 SER A O 1
ATOM 875 N N . ARG A 1 112 ? -12.194 -0.921 16.094 1.00 90.19 112 ARG A N 1
ATOM 876 C CA . ARG A 1 112 ? -11.942 -2.176 15.360 1.00 90.19 112 ARG A CA 1
ATOM 877 C C . ARG A 1 112 ? -11.222 -1.867 14.048 1.00 90.19 112 ARG A C 1
ATOM 879 O O . ARG A 1 112 ? -10.212 -2.493 13.740 1.00 90.19 112 ARG A O 1
ATOM 886 N N . GLU A 1 113 ? -11.671 -0.824 13.370 1.00 91.69 113 GLU A N 1
ATOM 887 C CA . GLU A 1 113 ? -11.179 -0.253 12.119 1.00 91.69 113 GLU A CA 1
ATOM 888 C C . GLU A 1 113 ? -9.687 0.095 12.221 1.00 91.69 113 GLU A C 1
ATOM 890 O O . GLU A 1 113 ? -8.869 -0.351 11.414 1.00 91.69 113 GLU A O 1
ATOM 895 N N . TYR A 1 114 ? -9.281 0.792 13.291 1.00 93.62 114 TYR A N 1
ATOM 896 C CA . TYR A 1 114 ? -7.867 1.093 13.538 1.00 93.62 114 TYR A CA 1
ATOM 897 C C . TYR A 1 114 ? -7.016 -0.178 13.656 1.00 93.62 114 TYR A C 1
ATOM 899 O O . TYR A 1 114 ? -5.907 -0.244 13.118 1.00 93.62 114 TYR A O 1
ATOM 907 N N . LYS A 1 115 ? -7.507 -1.202 14.368 1.00 91.81 115 LYS A N 1
ATOM 908 C CA . LYS A 1 115 ? -6.779 -2.468 14.550 1.00 91.81 115 LYS A CA 1
ATOM 909 C C . LYS A 1 115 ? -6.676 -3.238 13.232 1.00 91.81 115 LYS A C 1
ATOM 911 O O . LYS A 1 115 ? -5.595 -3.756 12.942 1.00 91.81 115 LYS A O 1
ATOM 916 N N . LEU A 1 116 ? -7.756 -3.268 12.444 1.00 91.94 116 LEU A N 1
ATOM 917 C CA . LEU A 1 116 ? -7.827 -3.910 11.127 1.00 91.94 116 LEU A CA 1
ATOM 918 C C . LEU A 1 116 ? -6.858 -3.262 10.135 1.00 91.94 116 LEU A C 1
ATOM 920 O O . LEU A 1 116 ? -6.173 -3.960 9.397 1.00 91.94 116 LEU A O 1
ATOM 924 N N . LEU A 1 117 ? -6.701 -1.939 10.164 1.00 92.31 117 LEU A N 1
ATOM 925 C CA . LEU A 1 117 ? -5.748 -1.236 9.295 1.00 92.31 117 LEU A CA 1
ATOM 926 C C . LEU A 1 117 ? -4.291 -1.326 9.784 1.00 92.31 117 LEU A C 1
ATOM 928 O O . LEU A 1 117 ? -3.355 -1.144 8.998 1.00 92.31 117 LEU A O 1
ATOM 932 N N . LYS A 1 118 ? -4.071 -1.600 11.078 1.00 91.38 118 LYS A N 1
ATOM 933 C CA . LYS A 1 118 ? -2.740 -1.596 11.704 1.00 91.38 118 LYS A CA 1
ATOM 934 C C . LYS A 1 118 ? -2.063 -2.960 11.742 1.00 91.38 118 LYS A C 1
ATOM 936 O O . LYS A 1 118 ? -0.911 -3.071 11.328 1.00 91.38 118 LYS A O 1
ATOM 941 N N . SER A 1 119 ? -2.725 -3.966 12.312 1.00 87.31 119 SER A N 1
ATOM 942 C CA . SER A 1 119 ? -2.098 -5.265 12.595 1.00 87.31 119 SER A CA 1
ATOM 943 C C . SER A 1 119 ? -1.794 -6.070 11.315 1.00 87.31 119 SER A C 1
ATOM 945 O O . SER A 1 119 ? -0.623 -6.384 11.074 1.00 87.31 119 SER A O 1
ATOM 947 N N . PRO A 1 120 ? -2.763 -6.305 10.408 1.00 89.56 120 PRO A N 1
ATOM 948 C CA . PRO A 1 120 ? -2.588 -7.142 9.228 1.00 89.56 120 PRO A CA 1
ATOM 949 C C . PRO A 1 120 ? -2.050 -6.352 8.023 1.00 89.56 120 PRO A C 1
ATOM 951 O O . PRO A 1 120 ? -2.374 -6.647 6.876 1.00 89.56 120 PRO A O 1
ATOM 954 N N . TRP A 1 121 ? -1.180 -5.357 8.245 1.00 90.06 121 TRP A N 1
ATOM 955 C CA . TRP A 1 121 ? -0.671 -4.464 7.190 1.00 90.06 121 TRP A CA 1
ATOM 956 C C . TRP A 1 121 ? -0.011 -5.203 6.010 1.00 90.06 121 TRP A C 1
ATOM 958 O O . TRP A 1 121 ? 0.005 -4.694 4.890 1.00 90.06 121 TRP A O 1
ATOM 968 N N . LYS A 1 122 ? 0.519 -6.410 6.251 1.00 92.00 122 LYS A N 1
ATOM 969 C CA . LYS A 1 122 ? 1.128 -7.270 5.226 1.00 92.00 122 LYS A CA 1
ATOM 970 C C . LYS A 1 122 ? 0.104 -7.860 4.253 1.00 92.00 122 LYS A C 1
ATOM 972 O O . LYS A 1 122 ? 0.448 -8.044 3.090 1.00 92.00 122 LYS A O 1
ATOM 977 N N . LEU A 1 123 ? -1.124 -8.139 4.704 1.00 92.44 123 LEU A N 1
ATOM 978 C CA . LEU A 1 123 ? -2.157 -8.769 3.873 1.00 92.44 123 LEU A CA 1
ATOM 979 C C . LEU A 1 123 ? -2.565 -7.861 2.710 1.00 92.44 123 LEU A C 1
ATOM 981 O O . LEU A 1 123 ? -2.705 -8.335 1.589 1.00 92.44 123 LEU A O 1
ATOM 985 N N . TYR A 1 124 ? -2.627 -6.549 2.940 1.00 91.12 124 TYR A N 1
ATOM 986 C CA . TYR A 1 124 ? -2.951 -5.570 1.899 1.00 91.12 124 TYR A CA 1
ATOM 987 C C . TYR A 1 124 ? -1.924 -5.495 0.764 1.00 91.12 124 TYR A C 1
ATOM 989 O O . TYR A 1 124 ? -2.260 -5.150 -0.363 1.00 91.12 124 TYR A O 1
ATOM 997 N N . LEU A 1 125 ? -0.653 -5.771 1.062 1.00 91.75 125 LEU A N 1
ATOM 998 C CA . LEU A 1 125 ? 0.423 -5.747 0.067 1.00 91.75 125 LEU A CA 1
ATOM 999 C C . LEU A 1 125 ? 0.548 -7.084 -0.663 1.00 91.75 125 LEU A C 1
ATOM 1001 O O . LEU A 1 125 ? 1.215 -7.174 -1.694 1.00 91.75 125 LEU A O 1
ATOM 1005 N N . MET A 1 126 ? -0.059 -8.134 -0.112 1.00 90.56 126 MET A N 1
ATOM 1006 C CA . MET A 1 126 ? -0.125 -9.422 -0.767 1.00 90.56 126 MET A CA 1
ATOM 1007 C C . MET A 1 126 ? -1.139 -9.357 -1.905 1.00 90.56 126 MET A C 1
ATOM 1009 O O . MET A 1 126 ? -2.121 -8.614 -1.867 1.00 90.56 126 MET A O 1
ATOM 1013 N N . ARG A 1 127 ? -0.887 -10.150 -2.944 1.00 91.12 127 ARG A N 1
ATOM 1014 C CA . ARG A 1 127 ? -1.854 -10.292 -4.019 1.00 91.12 127 ARG A CA 1
ATOM 1015 C C . ARG A 1 127 ? -3.143 -10.933 -3.516 1.00 91.12 127 ARG A C 1
ATOM 1017 O O . ARG A 1 127 ? -3.084 -11.937 -2.805 1.00 91.12 127 ARG A O 1
ATOM 1024 N N . TYR A 1 128 ? -4.273 -10.410 -3.974 1.00 91.31 128 TYR A N 1
ATOM 1025 C CA . TYR A 1 128 ? -5.595 -10.858 -3.541 1.00 91.31 128 TYR A CA 1
ATOM 1026 C C . TYR A 1 128 ? -5.884 -12.348 -3.828 1.00 91.31 128 TYR A C 1
ATOM 1028 O O . TYR A 1 128 ? -6.485 -13.038 -3.010 1.00 91.31 128 TYR A O 1
ATOM 1036 N N . ASP A 1 129 ? -5.384 -12.901 -4.938 1.00 89.31 129 ASP A N 1
ATOM 1037 C CA . ASP A 1 129 ? -5.511 -14.331 -5.279 1.00 89.31 129 ASP A CA 1
ATOM 1038 C C . ASP A 1 129 ? -4.695 -15.268 -4.375 1.00 89.31 129 ASP A C 1
ATOM 1040 O O . ASP A 1 129 ? -4.901 -16.477 -4.399 1.00 89.31 129 ASP A O 1
ATOM 1044 N N . ARG A 1 130 ? -3.748 -14.732 -3.596 1.00 89.94 130 ARG A N 1
ATOM 1045 C CA . ARG A 1 130 ? -2.935 -15.512 -2.651 1.00 89.94 130 ARG A CA 1
ATOM 1046 C C . ARG A 1 130 ? -3.467 -15.475 -1.223 1.00 89.94 130 ARG A C 1
ATOM 1048 O O . ARG A 1 130 ? -2.892 -16.140 -0.363 1.00 89.94 130 ARG A O 1
ATOM 1055 N N . LEU A 1 131 ? -4.498 -14.677 -0.951 1.00 91.12 131 LEU A N 1
ATOM 1056 C CA . LEU A 1 131 ? -5.109 -14.623 0.372 1.00 91.12 131 LEU A CA 1
ATOM 1057 C C . LEU A 1 131 ? -5.812 -15.943 0.671 1.00 91.12 131 LEU A C 1
ATOM 1059 O O . LEU A 1 131 ? -6.461 -16.536 -0.190 1.00 91.12 131 LEU A O 1
ATOM 1063 N N . ASN A 1 132 ? -5.688 -16.395 1.914 1.00 89.50 132 ASN A N 1
ATOM 1064 C CA . ASN A 1 132 ? -6.406 -17.571 2.372 1.00 89.50 132 ASN A CA 1
ATOM 1065 C C . ASN A 1 132 ? -7.896 -17.248 2.562 1.00 89.50 132 ASN A C 1
ATOM 1067 O O . ASN A 1 132 ? -8.239 -16.408 3.398 1.00 89.50 132 ASN A O 1
ATOM 1071 N N . ARG A 1 133 ? -8.749 -17.937 1.795 1.00 90.44 133 ARG A N 1
ATOM 1072 C CA . ARG A 1 133 ? -10.215 -17.783 1.788 1.00 90.44 133 ARG A CA 1
ATOM 1073 C C . ARG A 1 133 ? -10.947 -18.898 2.528 1.00 90.44 133 ARG A C 1
ATOM 1075 O O . ARG A 1 133 ? -12.113 -18.755 2.865 1.00 90.44 133 ARG A O 1
ATOM 1082 N N . THR A 1 134 ? -10.278 -20.026 2.753 1.00 88.00 134 THR A N 1
ATOM 1083 C CA . THR A 1 134 ? -10.954 -21.274 3.130 1.00 88.00 134 THR A CA 1
ATOM 1084 C C . THR A 1 134 ? -10.767 -21.609 4.599 1.00 88.00 134 THR A C 1
ATOM 1086 O O . THR A 1 134 ? -11.697 -22.093 5.234 1.00 88.00 134 THR A O 1
ATOM 1089 N N . THR A 1 135 ? -9.576 -21.372 5.158 1.00 89.50 135 THR A N 1
ATOM 1090 C CA . THR A 1 135 ? -9.289 -21.759 6.544 1.00 89.50 135 THR A CA 1
ATOM 1091 C C . THR A 1 135 ? -9.269 -20.520 7.445 1.00 89.50 135 THR A C 1
ATOM 1093 O O . THR A 1 135 ? -8.291 -19.762 7.397 1.00 89.50 135 THR A O 1
ATOM 1096 N N . PRO A 1 136 ? -10.316 -20.283 8.256 1.00 89.62 136 PRO A N 1
ATOM 1097 C CA . PRO A 1 136 ? -10.300 -19.215 9.247 1.00 89.62 136 PRO A CA 1
ATOM 1098 C C . PRO A 1 136 ? -9.285 -19.533 10.347 1.00 89.62 136 PRO A C 1
ATOM 1100 O O . PRO A 1 136 ? -9.063 -20.694 10.695 1.00 89.62 136 PRO A O 1
ATOM 1103 N N . TYR A 1 137 ? -8.667 -18.493 10.899 1.00 89.88 137 TYR A N 1
ATOM 1104 C CA . TYR A 1 137 ? -7.765 -18.612 12.038 1.00 89.88 137 TYR A CA 1
ATOM 1105 C C . TYR A 1 137 ? -8.190 -17.637 13.132 1.00 89.88 137 TYR A C 1
ATOM 1107 O O . TYR A 1 137 ? -8.779 -16.592 12.856 1.00 89.88 137 TYR A O 1
ATOM 1115 N N . TYR A 1 138 ? -7.899 -17.990 14.383 1.00 89.50 138 TYR A N 1
ATOM 1116 C CA . TYR A 1 138 ? -8.152 -17.094 15.501 1.00 89.50 138 TYR A CA 1
ATOM 1117 C C . TYR A 1 138 ? -7.091 -15.995 15.542 1.00 89.50 138 TYR A C 1
ATOM 1119 O O . TYR A 1 138 ? -5.902 -16.282 15.717 1.00 89.50 138 TYR A O 1
ATOM 1127 N N . ASP A 1 139 ? -7.514 -14.739 15.415 1.00 86.69 139 ASP A N 1
ATOM 1128 C CA . ASP A 1 139 ? -6.627 -13.590 15.570 1.00 86.69 139 ASP A CA 1
ATOM 1129 C C . ASP A 1 139 ? -6.823 -12.945 16.945 1.00 86.69 139 ASP A C 1
ATOM 1131 O O . ASP A 1 139 ? -7.892 -12.434 17.288 1.00 86.69 139 ASP A O 1
ATOM 1135 N N . TRP A 1 140 ? -5.757 -12.926 17.741 1.00 85.31 140 TRP A N 1
ATOM 1136 C CA . TRP A 1 140 ? -5.795 -12.389 19.098 1.00 85.31 140 TRP A CA 1
ATOM 1137 C C . TRP A 1 140 ? -6.049 -10.873 19.154 1.00 85.31 140 TRP A C 1
ATOM 1139 O O . TRP A 1 140 ? -6.532 -10.383 20.177 1.00 85.31 140 TRP A O 1
ATOM 1149 N N . HIS A 1 141 ? -5.755 -10.117 18.087 1.00 84.88 141 HIS A N 1
ATOM 1150 C CA . HIS A 1 141 ? -5.977 -8.666 18.055 1.00 84.88 141 HIS A CA 1
ATOM 1151 C C . HIS A 1 141 ? -7.460 -8.319 17.914 1.00 84.88 141 HIS A C 1
ATOM 1153 O O . HIS A 1 141 ? -7.917 -7.314 18.470 1.00 84.88 141 HIS A O 1
ATOM 1159 N N . PHE A 1 142 ? -8.190 -9.140 17.157 1.00 83.50 142 PHE A N 1
ATOM 1160 C CA . PHE A 1 142 ? -9.615 -8.968 16.878 1.00 83.50 142 PHE A CA 1
ATOM 1161 C C . PHE A 1 142 ? -10.490 -9.777 17.837 1.00 83.50 142 PHE A C 1
ATOM 1163 O O . PHE A 1 142 ? -11.639 -9.402 18.049 1.00 83.50 142 PHE A O 1
ATOM 1170 N N . LYS A 1 143 ? -9.916 -10.812 18.472 1.00 87.25 143 LYS A N 1
ATOM 1171 C CA . LYS A 1 143 ? -10.615 -11.815 19.290 1.00 87.25 143 LYS A CA 1
ATOM 1172 C C . LYS A 1 143 ? -11.709 -12.532 18.496 1.00 87.25 143 LYS A C 1
ATOM 1174 O O . LYS A 1 143 ? -12.800 -12.753 19.010 1.00 87.25 143 LYS A O 1
ATOM 1179 N N . ASP A 1 144 ? -11.398 -12.864 17.246 1.00 88.62 144 ASP A N 1
ATOM 1180 C CA . ASP A 1 144 ? -12.360 -13.384 16.275 1.00 88.62 144 ASP A CA 1
ATOM 1181 C C . ASP A 1 144 ? -11.720 -14.432 15.347 1.00 88.62 144 ASP A C 1
ATOM 1183 O O . ASP A 1 144 ? -10.492 -14.474 15.201 1.00 88.62 144 ASP A O 1
ATOM 1187 N N . TYR A 1 145 ? -12.551 -15.279 14.737 1.00 89.31 145 TYR A N 1
ATOM 1188 C CA . TYR A 1 145 ? -12.156 -16.285 13.749 1.00 89.31 145 TYR A CA 1
ATOM 1189 C C . TYR A 1 145 ? -12.421 -15.762 12.343 1.00 89.31 145 TYR A C 1
ATOM 1191 O O . TYR A 1 145 ? -13.540 -15.829 11.840 1.00 89.31 145 TYR A O 1
ATOM 1199 N N . LEU A 1 146 ? -11.373 -15.272 11.687 1.00 89.44 146 LEU A N 1
ATOM 1200 C CA . LEU A 1 146 ? -11.489 -14.647 10.374 1.00 89.44 146 LEU A CA 1
ATOM 1201 C C . LEU A 1 146 ? -10.513 -15.287 9.388 1.00 89.44 146 LEU A C 1
ATOM 1203 O O . LEU A 1 146 ? -9.413 -15.724 9.732 1.00 89.44 146 LEU A O 1
ATOM 1207 N N . THR A 1 147 ? -10.926 -15.354 8.126 1.00 93.06 147 THR A N 1
ATOM 1208 C CA . THR A 1 147 ? -10.011 -15.668 7.018 1.00 93.06 147 THR A CA 1
ATOM 1209 C C . THR A 1 147 ? -9.197 -14.425 6.654 1.00 93.06 147 THR A C 1
ATOM 1211 O O . THR A 1 147 ? -9.618 -13.303 6.937 1.00 93.06 147 THR A O 1
ATOM 1214 N N . GLN A 1 148 ? -8.069 -14.594 5.965 1.00 92.44 148 GLN A N 1
ATOM 1215 C CA . GLN A 1 148 ? -7.261 -13.450 5.525 1.00 92.44 148 GLN A CA 1
ATOM 1216 C C . GLN A 1 148 ? -8.022 -12.530 4.563 1.00 92.44 148 GLN A C 1
ATOM 1218 O O . GLN A 1 148 ? -7.802 -11.324 4.580 1.00 92.44 148 GLN A O 1
ATOM 1223 N N . GLU A 1 149 ? -8.902 -13.097 3.736 1.00 93.81 149 GLU A N 1
ATOM 1224 C CA . GLU A 1 149 ? -9.760 -12.338 2.825 1.00 93.81 149 GLU A CA 1
ATOM 1225 C C . GLU A 1 149 ? -10.757 -11.466 3.590 1.00 93.81 149 GLU A C 1
ATOM 1227 O O . GLU A 1 149 ? -10.758 -10.256 3.396 1.00 93.81 149 GLU A O 1
ATOM 1232 N N . HIS A 1 150 ? -11.519 -12.051 4.517 1.00 91.94 150 HIS A N 1
ATOM 1233 C CA . HIS A 1 150 ? -12.461 -11.305 5.359 1.00 91.94 150 HIS A CA 1
ATOM 1234 C C . HIS A 1 150 ? -11.778 -10.170 6.134 1.00 91.94 150 HIS A C 1
ATOM 1236 O O . HIS A 1 150 ? -12.293 -9.063 6.164 1.00 91.94 150 HIS A O 1
ATOM 1242 N N . VAL A 1 151 ? -10.576 -10.391 6.684 1.00 92.38 151 VAL A N 1
ATOM 1243 C CA .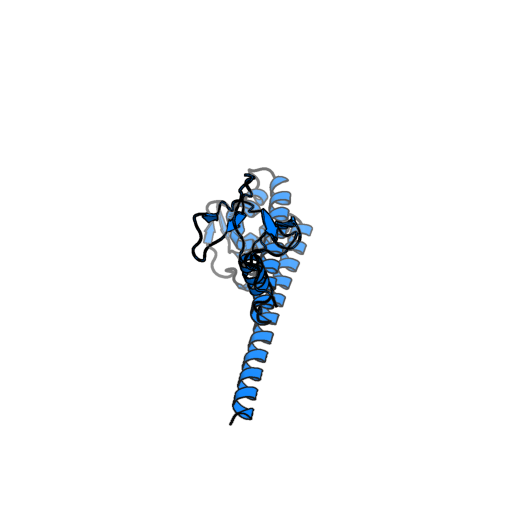 VAL A 1 151 ? -9.817 -9.323 7.366 1.00 92.38 151 VAL A CA 1
ATOM 1244 C C . VAL A 1 151 ? -9.537 -8.135 6.440 1.00 92.38 151 VAL A C 1
ATOM 1246 O O . VAL A 1 151 ? -9.583 -6.990 6.886 1.00 92.38 151 VAL A O 1
ATOM 1249 N N . VAL A 1 152 ? -9.221 -8.394 5.168 1.00 93.50 152 VAL A N 1
ATOM 1250 C CA . VAL A 1 152 ? -8.988 -7.335 4.180 1.00 93.50 152 VAL A CA 1
ATOM 1251 C C . VAL A 1 152 ? -10.310 -6.684 3.775 1.00 93.50 152 VAL A C 1
ATOM 1253 O O . VAL A 1 152 ? -10.380 -5.464 3.777 1.00 93.50 152 VAL A O 1
ATOM 1256 N N . LEU A 1 153 ? -11.363 -7.445 3.488 1.00 92.94 153 LEU A N 1
ATOM 1257 C CA . LEU A 1 153 ? -12.652 -6.881 3.072 1.00 92.94 153 LEU A CA 1
ATOM 1258 C C . LEU A 1 153 ? -13.278 -6.003 4.168 1.00 92.94 153 LEU A C 1
ATOM 1260 O O . LEU A 1 153 ? -13.483 -4.816 3.930 1.00 92.94 153 LEU A O 1
ATOM 1264 N N . ASP A 1 154 ? -13.401 -6.515 5.398 1.00 91.69 154 ASP A N 1
ATOM 1265 C CA . ASP A 1 154 ? -13.922 -5.771 6.559 1.00 91.69 154 ASP A CA 1
ATOM 1266 C C . ASP A 1 154 ? -13.188 -4.442 6.802 1.00 91.69 154 ASP A C 1
ATOM 1268 O O . ASP A 1 154 ? -13.725 -3.491 7.368 1.00 91.69 154 ASP A O 1
ATOM 1272 N N . SER A 1 155 ? -11.904 -4.387 6.448 1.00 90.81 155 SER A N 1
ATOM 1273 C CA . SER A 1 155 ? -11.089 -3.189 6.627 1.00 90.81 155 SER A CA 1
ATOM 1274 C C . SER A 1 155 ? -11.267 -2.154 5.517 1.00 90.81 155 SER A C 1
ATOM 1276 O O . SER A 1 155 ? -11.048 -0.965 5.755 1.00 90.81 155 SER A O 1
ATOM 1278 N N . LEU A 1 156 ? -11.630 -2.598 4.311 1.00 93.56 156 LEU A N 1
ATOM 1279 C CA . LEU A 1 156 ? -11.887 -1.729 3.167 1.00 93.56 156 LEU A CA 1
ATOM 1280 C C . LEU A 1 156 ? -13.286 -1.110 3.256 1.00 93.56 156 LEU A C 1
ATOM 1282 O O . LEU A 1 156 ? -13.444 0.035 2.845 1.00 93.56 156 LEU A O 1
ATOM 1286 N N . ASP A 1 157 ? -14.228 -1.780 3.927 1.00 92.06 157 ASP A N 1
ATOM 1287 C CA . ASP A 1 157 ? -15.571 -1.257 4.232 1.00 92.06 157 ASP A CA 1
ATOM 1288 C C . ASP A 1 157 ? -15.552 0.059 5.034 1.00 92.06 157 ASP A C 1
ATOM 1290 O O . ASP A 1 157 ? -16.546 0.780 5.100 1.00 92.06 157 ASP A O 1
ATOM 1294 N N . CYS A 1 158 ? -14.415 0.401 5.649 1.00 87.94 158 CYS A N 1
ATOM 1295 C CA . CYS A 1 158 ? -14.252 1.637 6.407 1.00 87.94 158 CYS A CA 1
ATOM 1296 C C . CYS A 1 158 ? -14.281 2.899 5.526 1.00 87.94 158 CYS A C 1
ATOM 1298 O O . CYS A 1 158 ? -14.696 3.954 6.004 1.00 87.94 158 CYS A O 1
ATOM 1300 N N . ASP A 1 159 ? -13.775 2.829 4.287 1.00 91.56 159 ASP A N 1
ATOM 1301 C CA . ASP A 1 159 ? -13.683 3.980 3.382 1.00 91.56 159 ASP A CA 1
ATOM 1302 C C . ASP A 1 159 ? -13.675 3.554 1.904 1.00 91.56 159 ASP A C 1
ATOM 1304 O O . ASP A 1 159 ? -12.801 2.813 1.449 1.00 91.56 159 ASP A O 1
ATOM 1308 N N . GLN A 1 160 ? -14.598 4.120 1.121 1.00 93.69 160 GLN A N 1
ATOM 1309 C CA . GLN A 1 160 ? -14.753 3.799 -0.302 1.00 93.69 160 GLN A CA 1
ATOM 1310 C C . GLN A 1 160 ? -13.523 4.178 -1.139 1.00 93.69 160 GLN A C 1
ATOM 1312 O O . GLN A 1 160 ? -13.197 3.525 -2.132 1.00 93.69 160 GLN A O 1
ATOM 1317 N N . THR A 1 161 ? -12.822 5.251 -0.767 1.00 93.50 161 THR A N 1
ATOM 1318 C CA . THR A 1 161 ? -11.631 5.698 -1.501 1.00 93.50 161 THR A CA 1
ATOM 1319 C C . THR A 1 161 ? -10.482 4.718 -1.285 1.00 93.50 161 THR A C 1
ATOM 1321 O O . THR A 1 161 ? -9.744 4.409 -2.226 1.00 93.50 161 THR A O 1
ATOM 1324 N N . LEU A 1 162 ? -10.336 4.198 -0.063 1.00 93.88 162 LEU A N 1
ATOM 1325 C CA . LEU A 1 162 ? -9.375 3.154 0.286 1.00 93.88 162 LEU A CA 1
ATOM 1326 C C . LEU A 1 162 ? -9.650 1.857 -0.463 1.00 93.88 162 LEU A C 1
ATOM 1328 O O . LEU A 1 162 ? -8.709 1.286 -1.019 1.00 93.88 162 LEU A O 1
ATOM 1332 N N . GLU A 1 163 ? -10.913 1.447 -0.536 1.00 95.00 163 GLU A N 1
ATOM 1333 C CA . GLU A 1 163 ? -11.336 0.289 -1.317 1.00 95.00 163 GLU A CA 1
ATOM 1334 C C . GLU A 1 163 ? -10.952 0.439 -2.798 1.00 95.00 163 GLU A C 1
ATOM 1336 O O . GLU A 1 163 ? -10.217 -0.386 -3.346 1.00 95.00 163 GLU A O 1
ATOM 1341 N N . ASN A 1 164 ? -11.350 1.543 -3.433 1.00 94.31 164 ASN A N 1
ATOM 1342 C CA . ASN A 1 164 ? -11.044 1.801 -4.842 1.00 94.31 164 ASN A CA 1
ATOM 1343 C C . ASN A 1 164 ? -9.531 1.819 -5.102 1.00 94.31 164 ASN A C 1
ATOM 1345 O O . ASN A 1 164 ? -9.041 1.235 -6.069 1.00 94.31 164 ASN A O 1
ATOM 1349 N N . THR A 1 165 ? -8.768 2.463 -4.214 1.00 93.94 165 THR A N 1
ATOM 1350 C CA . THR A 1 165 ? -7.305 2.537 -4.332 1.00 93.94 165 THR A CA 1
ATOM 1351 C C . THR A 1 165 ? -6.665 1.154 -4.203 1.00 93.94 165 THR A C 1
ATOM 1353 O O . THR A 1 165 ? -5.699 0.852 -4.907 1.00 93.94 165 THR A O 1
ATOM 1356 N N . TYR A 1 166 ? -7.196 0.302 -3.322 1.00 94.56 166 TYR A N 1
ATOM 1357 C CA . TYR A 1 166 ? -6.737 -1.072 -3.162 1.00 94.56 166 TYR A CA 1
ATOM 1358 C C . TYR A 1 166 ? -6.965 -1.891 -4.435 1.00 94.56 166 TYR A C 1
ATOM 1360 O O . TYR A 1 166 ? -6.014 -2.495 -4.935 1.00 94.56 166 TYR A O 1
ATOM 1368 N N . TRP A 1 167 ? -8.178 -1.873 -4.993 1.00 94.50 167 TRP A N 1
ATOM 1369 C CA . TRP A 1 167 ? -8.498 -2.621 -6.212 1.00 94.50 167 TRP A CA 1
ATOM 1370 C C . TRP A 1 167 ? -7.650 -2.172 -7.401 1.00 94.50 167 TRP A C 1
ATOM 1372 O O . TRP A 1 167 ? -7.010 -3.004 -8.040 1.00 94.50 167 TRP A O 1
ATOM 1382 N N . VAL A 1 168 ? -7.513 -0.859 -7.612 1.00 92.75 168 VAL A N 1
ATOM 1383 C CA . VAL A 1 168 ? -6.643 -0.309 -8.665 1.00 92.75 168 VAL A CA 1
ATOM 1384 C C . VAL A 1 168 ? -5.190 -0.766 -8.488 1.00 92.75 168 VAL A C 1
ATOM 1386 O O . VAL A 1 168 ? -4.528 -1.139 -9.458 1.00 92.75 168 VAL A O 1
ATOM 1389 N N . MET A 1 169 ? -4.675 -0.779 -7.253 1.00 93.25 169 MET A N 1
ATOM 1390 C CA . MET A 1 169 ? -3.328 -1.284 -6.970 1.00 93.25 169 MET A CA 1
ATOM 1391 C C . MET A 1 169 ? -3.201 -2.781 -7.302 1.00 93.25 169 MET A C 1
ATOM 1393 O O . MET A 1 169 ? -2.199 -3.188 -7.896 1.00 93.25 169 MET A O 1
ATOM 1397 N N . GLN A 1 170 ? -4.182 -3.602 -6.919 1.00 94.06 170 GLN A N 1
ATOM 1398 C CA . GLN A 1 170 ? -4.188 -5.045 -7.184 1.00 94.06 170 GLN A CA 1
ATOM 1399 C C . GLN A 1 170 ? -4.240 -5.341 -8.686 1.00 94.06 170 GLN A C 1
ATOM 1401 O O . GLN A 1 170 ? -3.416 -6.118 -9.177 1.00 94.06 170 GLN A O 1
ATOM 1406 N N . ASP A 1 171 ? -5.118 -4.663 -9.423 1.00 92.19 171 ASP A N 1
ATOM 1407 C CA . ASP A 1 171 ? -5.234 -4.785 -10.877 1.00 92.19 171 ASP A CA 1
ATOM 1408 C C . ASP A 1 171 ? -3.918 -4.432 -11.565 1.00 92.19 171 ASP A C 1
ATOM 1410 O O . ASP A 1 171 ? -3.410 -5.190 -12.396 1.00 92.19 171 ASP A O 1
ATOM 1414 N N . PHE A 1 172 ? -3.285 -3.332 -11.150 1.00 90.31 172 PHE A N 1
ATOM 1415 C CA . PHE A 1 172 ? -1.993 -2.942 -11.701 1.00 90.31 172 PHE A CA 1
ATOM 1416 C C . PHE A 1 172 ? -0.911 -3.997 -11.433 1.00 90.31 172 PHE A C 1
ATOM 1418 O O . PHE A 1 172 ? -0.119 -4.324 -12.319 1.00 90.31 172 PHE A O 1
ATOM 1425 N N . MET A 1 173 ? -0.880 -4.590 -10.234 1.00 89.12 173 MET A N 1
ATOM 1426 C CA . MET A 1 173 ? 0.053 -5.678 -9.918 1.00 89.12 173 MET A CA 1
ATOM 1427 C C . MET A 1 173 ? -0.181 -6.927 -10.783 1.00 89.12 173 MET A C 1
ATOM 1429 O O . MET A 1 173 ? 0.789 -7.596 -11.166 1.00 89.12 173 MET A O 1
ATOM 1433 N N . VAL A 1 174 ? -1.436 -7.244 -11.116 1.00 89.44 174 VAL A N 1
ATOM 1434 C CA . VAL A 1 174 ? -1.790 -8.349 -12.020 1.00 89.44 174 VAL A CA 1
ATOM 1435 C C . VAL A 1 174 ? -1.322 -8.051 -13.443 1.00 89.44 174 VAL A C 1
ATOM 1437 O O . VAL A 1 174 ? -0.579 -8.861 -14.006 1.00 89.44 174 VAL A O 1
ATOM 1440 N N . VAL A 1 175 ? -1.664 -6.875 -13.979 1.00 87.19 175 VAL A N 1
ATOM 1441 C CA . VAL A 1 175 ? -1.264 -6.431 -15.325 1.00 87.19 175 VAL A CA 1
ATOM 1442 C C . VAL A 1 175 ? 0.251 -6.465 -15.471 1.00 87.19 175 VAL A C 1
ATOM 1444 O O . VAL A 1 175 ? 0.775 -7.040 -16.428 1.00 87.19 175 VAL A O 1
ATOM 1447 N N . LEU A 1 176 ? 0.980 -5.935 -14.482 1.00 84.94 176 LEU A N 1
ATOM 1448 C CA . LEU A 1 176 ? 2.430 -6.037 -14.468 1.00 84.94 176 LEU A CA 1
ATOM 1449 C C . LEU A 1 176 ? 2.848 -7.504 -14.560 1.00 84.94 176 LEU A C 1
ATOM 1451 O O . LEU A 1 176 ? 3.593 -7.861 -15.470 1.00 84.94 176 LEU A O 1
ATOM 1455 N N . LYS A 1 177 ? 2.400 -8.402 -13.674 1.00 84.19 177 LYS A N 1
ATOM 1456 C CA . LYS A 1 177 ? 2.806 -9.823 -13.738 1.00 84.19 177 LYS A CA 1
ATOM 1457 C C . LYS A 1 177 ? 2.547 -10.451 -15.110 1.00 84.19 177 LYS A C 1
ATOM 1459 O O . LYS A 1 177 ? 3.393 -11.202 -15.601 1.00 84.19 177 LYS A O 1
ATOM 1464 N N . GLU A 1 178 ? 1.433 -10.136 -15.744 1.00 82.69 178 GLU A N 1
ATOM 1465 C CA . GLU A 1 178 ? 1.105 -10.699 -17.046 1.00 82.69 178 GLU A CA 1
ATOM 1466 C C . GLU A 1 178 ? 2.064 -10.221 -18.146 1.00 82.69 178 GLU A C 1
ATOM 1468 O O . GLU A 1 178 ? 2.575 -11.038 -18.917 1.00 82.69 178 GLU A O 1
ATOM 1473 N N . LEU A 1 179 ? 2.422 -8.933 -18.145 1.00 79.50 179 LEU A N 1
ATOM 1474 C CA . LEU A 1 179 ? 3.406 -8.369 -19.074 1.00 79.50 179 LEU A CA 1
ATOM 1475 C C . LEU A 1 179 ? 4.774 -9.064 -18.976 1.00 79.50 179 LEU A C 1
ATOM 1477 O O . LEU A 1 179 ? 5.405 -9.312 -20.001 1.00 79.50 179 LEU A O 1
ATOM 1481 N N . THR A 1 180 ? 5.222 -9.461 -17.775 1.00 74.81 180 THR A N 1
ATOM 1482 C CA . THR A 1 180 ? 6.475 -10.240 -17.639 1.00 74.81 180 THR A CA 1
ATOM 1483 C C . THR A 1 180 ? 6.379 -11.597 -18.294 1.00 74.81 180 THR A C 1
ATOM 1485 O O . THR A 1 180 ? 7.317 -12.027 -18.954 1.00 74.81 180 THR A O 1
ATOM 1488 N N . VAL A 1 181 ? 5.264 -12.298 -18.085 1.00 79.62 181 VAL A N 1
ATOM 1489 C CA . VAL A 1 181 ? 5.092 -13.644 -18.633 1.00 79.62 181 VAL A CA 1
ATOM 1490 C C . VAL A 1 181 ? 5.095 -13.578 -20.158 1.00 79.62 181 VAL A C 1
ATOM 1492 O O . VAL A 1 181 ? 5.725 -14.418 -20.796 1.00 79.62 181 VAL A O 1
ATOM 1495 N N . ARG A 1 182 ? 4.453 -12.558 -20.743 1.00 76.88 182 ARG A N 1
ATOM 1496 C CA . ARG A 1 182 ? 4.446 -12.329 -22.194 1.00 76.88 182 ARG A CA 1
ATOM 1497 C C . ARG A 1 182 ? 5.843 -12.015 -22.738 1.00 76.88 182 ARG A C 1
ATOM 1499 O O . ARG A 1 182 ? 6.259 -12.661 -23.693 1.00 76.88 182 ARG A O 1
ATOM 1506 N N . LEU A 1 183 ? 6.589 -11.104 -22.107 1.00 73.44 183 LEU A N 1
ATOM 1507 C CA . LEU A 1 183 ? 7.968 -10.785 -22.510 1.00 73.44 183 LEU A CA 1
ATOM 1508 C C . LEU A 1 183 ? 8.896 -12.002 -22.415 1.00 73.44 183 LEU A C 1
ATOM 1510 O O . LEU A 1 183 ? 9.655 -12.268 -23.339 1.00 73.44 183 LEU A O 1
ATOM 1514 N N . ASN A 1 184 ? 8.791 -12.788 -21.342 1.00 74.44 184 ASN A N 1
ATOM 1515 C CA . ASN A 1 184 ? 9.587 -14.005 -21.190 1.00 74.44 184 ASN A CA 1
ATOM 1516 C C . ASN A 1 184 ? 9.264 -15.034 -22.282 1.00 74.44 184 ASN A C 1
ATOM 1518 O O . ASN A 1 184 ? 10.180 -15.636 -22.831 1.00 74.44 184 ASN A O 1
ATOM 1522 N N . LYS A 1 185 ? 7.983 -15.206 -22.639 1.00 78.06 185 LYS A N 1
ATOM 1523 C CA . LYS A 1 185 ? 7.578 -16.078 -23.754 1.00 78.06 185 LYS A CA 1
ATOM 1524 C C . LYS A 1 185 ? 8.155 -15.605 -25.090 1.00 78.06 185 LYS A C 1
ATOM 1526 O O . LYS A 1 185 ? 8.675 -16.426 -25.835 1.00 78.06 185 LYS A O 1
ATOM 1531 N N . LEU A 1 186 ? 8.096 -14.302 -25.375 1.00 77.00 186 LEU A N 1
ATOM 1532 C CA . LEU A 1 186 ? 8.663 -13.727 -26.599 1.00 77.00 186 LEU A CA 1
ATOM 1533 C C . LEU A 1 186 ? 10.183 -13.906 -26.665 1.00 77.00 186 LEU A C 1
ATOM 1535 O O . LEU A 1 186 ? 10.692 -14.293 -27.708 1.00 77.00 186 LEU A O 1
ATOM 1539 N N . ASN A 1 187 ? 10.896 -13.711 -25.553 1.00 72.38 187 ASN A N 1
ATOM 1540 C CA . ASN A 1 187 ? 12.344 -13.924 -25.499 1.00 72.38 187 ASN A CA 1
ATOM 1541 C C . ASN A 1 187 ? 12.727 -15.389 -25.748 1.00 72.38 187 ASN A C 1
ATOM 1543 O O . ASN A 1 187 ? 13.699 -15.653 -26.445 1.00 72.38 187 ASN A O 1
ATOM 1547 N N . VAL A 1 188 ? 11.962 -16.345 -25.210 1.00 78.69 188 VAL A N 1
ATOM 1548 C CA . VAL A 1 188 ? 12.182 -17.779 -25.474 1.00 78.69 188 VAL A CA 1
ATOM 1549 C C . VAL A 1 188 ? 11.949 -18.112 -26.948 1.00 78.69 188 VAL A C 1
ATOM 1551 O O . VAL A 1 188 ? 12.729 -18.859 -27.529 1.00 78.69 188 VAL A O 1
ATOM 1554 N N . LEU A 1 189 ? 10.917 -17.532 -27.566 1.00 80.94 189 LEU A N 1
ATOM 1555 C CA . LEU A 1 189 ? 10.654 -17.703 -28.997 1.00 80.94 189 LEU A CA 1
ATOM 1556 C C . LEU A 1 189 ? 11.751 -17.072 -29.863 1.00 80.94 189 LEU A C 1
ATOM 1558 O O . LEU A 1 189 ? 12.174 -17.693 -30.831 1.00 80.94 189 LEU A O 1
ATOM 1562 N N . LEU A 1 190 ? 12.243 -15.884 -29.500 1.00 76.31 190 LEU A N 1
ATOM 1563 C CA . LEU A 1 190 ? 13.346 -15.225 -30.202 1.00 76.31 190 LEU A CA 1
ATOM 1564 C C . LEU A 1 190 ? 14.619 -16.082 -30.146 1.00 76.31 190 LEU A C 1
ATOM 1566 O O . LEU A 1 190 ? 15.205 -16.362 -31.186 1.00 76.31 190 LEU A O 1
ATOM 1570 N N . MET A 1 191 ? 14.971 -16.589 -28.958 1.00 79.94 191 MET A N 1
ATOM 1571 C CA . MET A 1 191 ? 16.104 -17.506 -28.784 1.00 79.94 191 MET A CA 1
ATOM 1572 C C . MET A 1 191 ? 15.927 -18.802 -29.592 1.00 79.94 191 MET A C 1
ATOM 1574 O O . MET A 1 191 ? 16.886 -19.298 -30.174 1.00 79.94 191 MET A O 1
ATOM 1578 N N . ALA A 1 192 ? 14.710 -19.351 -29.674 1.00 78.31 192 ALA A N 1
ATOM 1579 C CA . ALA A 1 192 ? 14.437 -20.543 -30.479 1.00 78.31 192 ALA A CA 1
ATOM 1580 C C . ALA A 1 192 ? 14.586 -20.289 -31.991 1.00 78.31 192 ALA A C 1
ATOM 1582 O O . ALA A 1 192 ? 15.101 -21.147 -32.705 1.00 78.31 192 ALA A O 1
ATOM 1583 N N . ILE A 1 193 ? 14.170 -19.115 -32.477 1.00 80.50 193 ILE A N 1
ATOM 1584 C CA . ILE A 1 193 ? 14.347 -18.709 -33.879 1.00 80.50 193 ILE A CA 1
ATOM 1585 C C . ILE A 1 193 ? 15.832 -18.503 -34.193 1.00 80.50 193 ILE A C 1
ATOM 1587 O O . ILE A 1 193 ? 16.297 -18.984 -35.220 1.00 80.50 193 ILE A O 1
ATOM 1591 N N . GLU A 1 194 ? 16.590 -17.848 -33.312 1.00 80.75 194 GLU A N 1
ATOM 1592 C CA . GLU A 1 194 ? 18.038 -17.670 -33.485 1.00 80.75 194 GLU A CA 1
ATOM 1593 C C . GLU A 1 194 ? 18.767 -19.017 -33.602 1.00 80.75 194 GLU A C 1
ATOM 1595 O O . GLU A 1 194 ? 19.610 -19.179 -34.479 1.00 80.75 194 GLU A O 1
ATOM 1600 N N . ILE A 1 195 ? 18.396 -20.014 -32.790 1.00 77.19 195 ILE A N 1
ATOM 1601 C CA . ILE A 1 195 ? 18.970 -21.368 -32.866 1.00 77.19 195 ILE A CA 1
ATOM 1602 C C . ILE A 1 195 ? 18.653 -22.041 -34.210 1.00 77.19 195 ILE A C 1
ATOM 1604 O O . ILE A 1 195 ? 19.544 -22.644 -34.799 1.00 77.19 195 ILE A O 1
ATOM 1608 N N . LEU A 1 196 ? 17.418 -21.913 -34.710 1.00 70.88 196 LEU A N 1
ATOM 1609 C CA . LEU A 1 196 ? 16.992 -22.500 -35.989 1.00 70.88 196 LEU A CA 1
ATOM 1610 C C . LEU A 1 196 ? 17.605 -21.814 -37.219 1.00 70.88 196 LEU A C 1
ATOM 1612 O O . LEU A 1 196 ? 17.685 -22.427 -38.274 1.00 70.88 196 LEU A O 1
ATOM 1616 N N . VAL A 1 197 ? 18.000 -20.543 -37.109 1.00 74.25 197 VAL A N 1
ATOM 1617 C CA . VAL A 1 197 ? 18.660 -19.792 -38.194 1.00 74.25 197 VAL A CA 1
ATOM 1618 C C . VAL A 1 197 ? 20.167 -20.080 -38.250 1.00 74.25 197 VAL A C 1
ATOM 1620 O O . VAL A 1 197 ? 20.792 -19.874 -39.288 1.00 74.25 197 VAL A O 1
ATOM 1623 N N . ILE A 1 198 ? 20.760 -20.550 -37.148 1.00 67.81 198 ILE A N 1
ATOM 1624 C CA . ILE A 1 198 ? 22.190 -20.890 -37.058 1.00 67.81 198 ILE A CA 1
ATOM 1625 C C . ILE A 1 198 ? 22.459 -22.363 -37.440 1.00 67.81 198 ILE A C 1
ATOM 1627 O O . ILE A 1 198 ? 23.588 -22.694 -37.805 1.00 67.81 198 ILE A O 1
ATOM 1631 N N . SER A 1 199 ? 21.445 -23.234 -37.370 1.00 58.19 199 SER A N 1
ATOM 1632 C CA . SER A 1 199 ? 21.475 -24.642 -37.813 1.00 58.19 199 SER A CA 1
ATOM 1633 C C . SER A 1 199 ? 21.147 -24.806 -39.294 1.00 58.19 199 SER A C 1
ATOM 1635 O O . SER A 1 199 ? 21.864 -25.578 -39.966 1.00 58.19 199 SER A O 1
#

InterPro domains:
  IPR002560 Transposase IS204/IS1001/IS1096/IS1165, DDE domain [PF01610] (82-177)
  IPR047951 Transposase ISL3 [PTHR33498] (83-179)

Radius of gyration: 32.3 Å; chains: 1; bounding box: 82×57×59 Å

pLDDT: mean 73.53, std 19.41, range [23.47, 95.0]

Foldseek 3Di:
DDDQDWDFDADFDWDWAFDDDPDDDDTDTDTDGFTFIQRPVPRDTDTDDDQQADPPDRHGPVVVVVVVCVVPVDCDPVNVLVVVLVVVLVVLLVVLLVVLVVLLVVDDCVDPLVLLSPPVVVLLSDALVPWFDDAWDQDPSNRDTGGSNRSVVVNCVSDVVSVVSSVVSNVVNVVSVVVVVVVVVVVVVVVVVVVVVVD

Organism: Lactobacillus crispatus (strain ST1) (NCBI:txid748671)

Sequence (199 aa):
MAICSKSSKSAVYKIFCRLGTADASHPVIIRLKKQRVLCNACLKRSMAQSNLINKGCYISNTSKRKILSALTEDRSMTCIASIDRFHMVQMLTRSFNIFRVQIMKQFNKSSREYKLLKSPWKLYLMRYDRLNRTTPYYDWHFKDYLTQEHVVLDSLDCDQTLENTYWVMQDFMVVLKELTVRLNKLNVLLMAIEILVIS